Protein AF-A0A1Y1VVB6-F1 (afdb_monomer_lite)

Sequence (218 aa):
MALLPLVDTPEYSGSWLRYIHILGSRRQLDYADLYKLDTSDMALPNWSCYAKHRKPGRPLLLSLMLTSAPQLLTQLLLSVAVAVLNYSGLFFLQRILQLIEIIGNTTVGGTPAKSICSVYLDAFGLFVFTLLNMQLIDQAMWVSHHIDFHMKGLFVSELSTKTLNRHAKGSLEGVTGDDNEDSSDEWVRVGAGSDKWQNNESAHHRSQPCHQDRRLPG

Organism: NCBI:txid61395

Foldseek 3Di:
DDPDPPPPPCVQPVVVVVVVVVVVVVDPDDPVNDDDDDPVLDLVVLVVLLVVQDDPPDDPVVSLCVSCVVLVVVLVVLVVVLVVLVVLLVVLVVVLVVLVVVVVVCPPDDDPPPSVVVNVVSVVVNVVSVVVSVSSVVVSVVSVVSSVSNVVSVVVVVVVVVVVVVVVVVVVVVPDDDDDDDDDDDPDDPDDDDPPPPPPPPPPPDDDDDDDDDDDDD

Structure (mmCIF, N/CA/C/O backbone):
data_AF-A0A1Y1VVB6-F1
#
_entry.id   AF-A0A1Y1VVB6-F1
#
loop_
_atom_site.group_PDB
_atom_site.id
_atom_site.type_symbol
_atom_site.label_atom_id
_atom_site.label_alt_id
_atom_site.label_comp_id
_atom_site.label_asym_id
_atom_site.label_entity_id
_atom_site.label_seq_id
_atom_site.pdbx_PDB_ins_code
_atom_site.Cartn_x
_atom_site.Cartn_y
_atom_site.Cartn_z
_atom_site.occupancy
_atom_site.B_iso_or_equiv
_atom_site.auth_seq_id
_atom_site.auth_comp_id
_atom_site.auth_asym_id
_atom_site.auth_atom_id
_atom_site.pdbx_PDB_model_num
ATOM 1 N N . MET A 1 1 ? 1.438 -30.245 1.092 1.00 36.75 1 MET A N 1
ATOM 2 C CA . MET A 1 1 ? 1.974 -28.879 0.927 1.00 36.75 1 MET A CA 1
ATOM 3 C C . MET A 1 1 ? 0.971 -28.126 0.066 1.00 36.75 1 MET A C 1
ATOM 5 O O . MET A 1 1 ? 1.035 -28.193 -1.152 1.00 36.75 1 MET A O 1
ATOM 9 N N . ALA A 1 2 ? -0.070 -27.590 0.706 1.00 36.88 2 ALA A N 1
ATOM 10 C CA . ALA A 1 2 ? -1.161 -26.905 0.026 1.00 36.88 2 ALA A CA 1
ATOM 11 C C . ALA A 1 2 ? -0.712 -25.469 -0.261 1.00 36.88 2 ALA A C 1
ATOM 13 O O . ALA A 1 2 ? -0.493 -24.697 0.671 1.00 36.88 2 ALA A O 1
ATOM 14 N N . LEU A 1 3 ? -0.517 -25.142 -1.537 1.00 39.66 3 LEU A N 1
ATOM 15 C CA . LEU A 1 3 ? -0.431 -23.756 -1.975 1.00 39.66 3 LEU A CA 1
ATOM 16 C C . LEU A 1 3 ? -1.817 -23.138 -1.772 1.00 39.66 3 LEU A C 1
ATOM 18 O O . LEU A 1 3 ? -2.808 -23.606 -2.328 1.00 39.66 3 LEU A O 1
ATOM 22 N N . LEU A 1 4 ? -1.854 -22.167 -0.866 1.00 38.44 4 LEU A N 1
ATOM 23 C CA . LEU A 1 4 ? -3.027 -21.463 -0.367 1.00 38.44 4 LEU A CA 1
ATOM 24 C C . LEU A 1 4 ? -3.902 -20.881 -1.491 1.00 38.44 4 LEU A C 1
ATOM 26 O O . LEU A 1 4 ? -3.360 -20.271 -2.416 1.00 38.44 4 LEU A O 1
ATOM 30 N N . PRO A 1 5 ? -5.241 -20.921 -1.354 1.00 44.25 5 PRO A N 1
ATOM 31 C CA . PRO A 1 5 ? -6.138 -20.026 -2.072 1.00 44.25 5 PRO A CA 1
ATOM 32 C C . PRO A 1 5 ? -6.040 -18.633 -1.425 1.00 44.25 5 PRO A C 1
ATOM 34 O O . PRO A 1 5 ? -6.933 -18.197 -0.712 1.00 44.25 5 PRO A O 1
ATOM 37 N N . LEU A 1 6 ? -4.903 -17.956 -1.605 1.00 42.25 6 LEU A N 1
ATOM 38 C CA . LEU A 1 6 ? -4.694 -16.582 -1.126 1.00 42.25 6 LEU A CA 1
ATOM 39 C C . LEU A 1 6 ? -5.164 -15.532 -2.153 1.00 42.25 6 LEU A C 1
ATOM 41 O O . LEU A 1 6 ? -5.045 -14.339 -1.911 1.00 42.25 6 LEU A O 1
ATOM 45 N N . VAL A 1 7 ? -5.654 -15.977 -3.314 1.00 44.56 7 VAL A N 1
ATOM 46 C CA . VAL A 1 7 ? -6.013 -15.114 -4.454 1.00 44.56 7 VAL A CA 1
ATOM 47 C C . VAL A 1 7 ? -7.506 -14.751 -4.478 1.00 44.56 7 VAL A C 1
ATOM 49 O O . VAL A 1 7 ? -7.873 -13.781 -5.131 1.00 44.56 7 VAL A O 1
ATOM 52 N N . ASP A 1 8 ? -8.351 -15.449 -3.714 1.00 40.72 8 ASP A N 1
ATOM 53 C CA . ASP A 1 8 ? -9.808 -15.230 -3.698 1.00 40.72 8 ASP A CA 1
ATOM 54 C C . ASP A 1 8 ? -10.318 -14.513 -2.439 1.00 40.72 8 ASP A C 1
ATOM 56 O O . ASP A 1 8 ? -11.503 -14.589 -2.111 1.00 40.72 8 ASP A O 1
ATOM 60 N N . THR A 1 9 ? -9.466 -13.779 -1.718 1.00 46.78 9 THR A N 1
ATOM 61 C CA . THR A 1 9 ? -9.994 -12.774 -0.791 1.00 46.78 9 THR A CA 1
ATOM 62 C C . THR A 1 9 ? -10.418 -11.542 -1.608 1.00 46.78 9 THR A C 1
ATOM 64 O O . THR A 1 9 ? -9.582 -10.905 -2.257 1.00 46.78 9 THR A O 1
ATOM 67 N N . PRO A 1 10 ? -11.716 -11.172 -1.612 1.00 51.97 10 PRO A N 1
ATOM 68 C CA . PRO A 1 10 ? -12.248 -10.065 -2.422 1.00 51.97 10 PRO A CA 1
ATOM 69 C C . PRO A 1 10 ? -11.620 -8.702 -2.084 1.00 51.97 10 PRO A C 1
ATOM 71 O O . PRO A 1 10 ? -11.749 -7.744 -2.849 1.00 51.97 10 PRO A O 1
ATOM 74 N N . GLU A 1 11 ? -10.919 -8.630 -0.957 1.00 56.16 11 GLU A N 1
ATOM 75 C CA . GLU A 1 11 ? -10.215 -7.460 -0.446 1.00 56.16 11 GLU A CA 1
ATOM 76 C C . GLU A 1 11 ? -9.018 -7.059 -1.312 1.00 56.16 11 GLU A C 1
ATOM 78 O O . GLU A 1 11 ? -8.736 -5.872 -1.446 1.00 56.16 11 GLU A O 1
ATOM 83 N N . TYR A 1 12 ? -8.342 -8.019 -1.950 1.00 55.56 12 TYR A N 1
ATOM 84 C CA . TYR A 1 12 ? -7.097 -7.735 -2.667 1.00 55.56 12 TYR A CA 1
ATOM 85 C C . TYR A 1 12 ? -7.316 -7.298 -4.124 1.00 55.56 12 TYR A C 1
ATOM 87 O O . TYR A 1 12 ? -6.550 -6.507 -4.665 1.00 55.56 12 TYR A O 1
ATOM 95 N N . SER A 1 13 ? -8.383 -7.780 -4.774 1.00 63.88 13 SER A N 1
ATOM 96 C CA . SER A 1 13 ? -8.655 -7.489 -6.191 1.00 63.88 13 SER A CA 1
ATOM 97 C C . SER A 1 13 ? -9.541 -6.254 -6.416 1.00 63.88 13 SER A C 1
ATOM 99 O O . SER A 1 13 ? -9.748 -5.870 -7.570 1.00 63.88 13 SER A O 1
ATOM 101 N N . GLY A 1 14 ? -10.140 -5.673 -5.367 1.00 69.00 14 GLY A N 1
ATOM 102 C CA . GLY A 1 14 ? -11.101 -4.564 -5.496 1.00 69.00 14 GLY A CA 1
ATOM 103 C C . GLY A 1 14 ? -12.342 -4.901 -6.343 1.00 69.00 14 GLY A C 1
ATOM 104 O O . GLY A 1 14 ? -13.110 -4.018 -6.725 1.00 69.00 14 GLY A O 1
ATOM 105 N N . SER A 1 15 ? -12.567 -6.179 -6.656 1.00 77.38 15 SER A N 1
ATOM 106 C CA . SER A 1 15 ? -13.666 -6.641 -7.511 1.00 77.38 15 SER A CA 1
ATOM 107 C C . SER A 1 15 ? -15.032 -6.375 -6.871 1.00 77.38 15 SER A C 1
ATOM 109 O O . SER A 1 15 ? -15.998 -6.053 -7.566 1.00 77.38 15 SER A O 1
ATOM 111 N N . TRP A 1 16 ? -15.091 -6.404 -5.539 1.00 78.44 16 TRP A N 1
ATOM 112 C CA . TRP A 1 16 ? -16.262 -6.021 -4.754 1.00 78.44 16 TRP A CA 1
ATOM 113 C C . TRP A 1 16 ? -16.644 -4.539 -4.945 1.00 78.44 16 TRP A C 1
ATOM 115 O O . TRP A 1 16 ? -17.828 -4.231 -5.094 1.00 78.44 16 TRP A O 1
ATOM 125 N N . LEU A 1 17 ? -15.674 -3.616 -5.016 1.00 81.75 17 LEU A N 1
ATOM 126 C CA . LEU A 1 17 ? -15.952 -2.190 -5.248 1.00 81.75 17 LEU A CA 1
ATOM 127 C C . LEU A 1 17 ? -16.644 -1.974 -6.594 1.00 81.75 17 LEU A C 1
ATOM 129 O O . LEU A 1 17 ? -17.588 -1.190 -6.693 1.00 81.75 17 LEU A O 1
ATOM 133 N N . ARG A 1 18 ? -16.231 -2.720 -7.624 1.00 85.38 18 ARG A N 1
ATOM 134 C CA . ARG A 1 18 ? -16.885 -2.685 -8.937 1.00 85.38 18 ARG A CA 1
ATOM 135 C C . ARG A 1 18 ? -18.343 -3.139 -8.851 1.00 85.38 18 ARG A C 1
ATOM 137 O O . ARG A 1 18 ? -19.198 -2.525 -9.485 1.00 85.38 18 ARG A O 1
ATOM 144 N N . TYR A 1 19 ? -18.631 -4.174 -8.061 1.00 84.56 19 TYR A N 1
ATOM 145 C CA . TYR A 1 19 ? -20.001 -4.630 -7.819 1.00 84.56 19 TYR A CA 1
ATOM 146 C C . TYR A 1 19 ? -20.846 -3.542 -7.142 1.00 84.56 19 TYR A C 1
ATOM 148 O O . TYR A 1 19 ? -21.908 -3.197 -7.661 1.00 84.56 19 TYR A O 1
ATOM 156 N N . ILE A 1 20 ? -20.349 -2.932 -6.058 1.00 86.19 20 ILE A N 1
ATOM 157 C CA . ILE A 1 20 ? -21.059 -1.844 -5.362 1.00 86.19 20 ILE A CA 1
ATOM 158 C C . ILE A 1 20 ? -21.272 -0.640 -6.278 1.00 86.19 20 ILE A C 1
ATOM 160 O O . ILE A 1 20 ? -22.353 -0.062 -6.271 1.00 86.19 20 ILE A O 1
ATOM 164 N N . HIS A 1 21 ? -20.287 -0.281 -7.100 1.00 88.12 21 HIS A N 1
ATOM 165 C CA . HIS A 1 21 ? -20.418 0.838 -8.029 1.00 88.12 21 HIS A CA 1
ATOM 166 C C . HIS A 1 21 ? -21.527 0.596 -9.066 1.00 88.12 21 HIS A C 1
ATOM 168 O O . HIS A 1 21 ? -22.328 1.485 -9.353 1.00 88.12 21 HIS A O 1
ATOM 174 N N . ILE A 1 22 ? -21.621 -0.624 -9.606 1.00 90.00 22 ILE A N 1
ATOM 175 C CA . ILE A 1 22 ? -22.690 -0.998 -10.543 1.00 90.00 22 ILE A CA 1
ATOM 176 C C . ILE A 1 22 ? -24.057 -0.989 -9.843 1.00 90.00 22 ILE A C 1
ATOM 178 O O . ILE A 1 22 ? -25.031 -0.506 -10.424 1.00 90.00 22 ILE A O 1
ATOM 182 N N . LEU A 1 23 ? -24.135 -1.495 -8.609 1.00 88.25 23 LEU A N 1
ATOM 183 C CA . LEU A 1 23 ? -25.372 -1.522 -7.824 1.00 88.25 23 LEU A CA 1
ATOM 184 C C . LEU A 1 23 ? -25.842 -0.103 -7.467 1.00 88.25 23 LEU A C 1
ATOM 186 O O . LEU A 1 23 ? -26.993 0.248 -7.725 1.00 88.25 23 LEU A O 1
ATOM 190 N N . GLY A 1 24 ? -24.923 0.730 -6.973 1.00 91.25 24 GLY A N 1
ATOM 191 C CA . GLY A 1 24 ? -25.158 2.127 -6.611 1.00 91.25 24 GLY A CA 1
ATOM 192 C C . GLY A 1 24 ? -25.525 3.010 -7.802 1.00 91.25 24 GLY A C 1
ATOM 193 O O . GLY A 1 24 ? -26.302 3.947 -7.658 1.00 91.25 24 GLY A O 1
ATOM 194 N N . SER A 1 25 ? -25.044 2.679 -9.006 1.00 94.75 25 SER A N 1
ATOM 195 C CA . SER A 1 25 ? -25.458 3.370 -10.232 1.00 94.75 25 SER A CA 1
ATOM 196 C C . SER A 1 25 ? -26.912 3.084 -10.625 1.00 94.75 25 SER A C 1
ATOM 198 O O . SER A 1 25 ? -27.479 3.850 -11.403 1.00 94.75 25 SER A O 1
ATOM 200 N N . ARG A 1 26 ? -27.506 1.978 -10.159 1.00 93.12 26 ARG A N 1
ATOM 201 C CA . ARG A 1 26 ? -28.865 1.553 -10.542 1.00 93.12 26 ARG A CA 1
ATOM 202 C C . ARG A 1 26 ? -29.911 1.850 -9.474 1.00 93.12 26 ARG A C 1
ATOM 204 O O . ARG A 1 26 ? -31.081 2.009 -9.810 1.00 93.12 26 ARG A O 1
ATOM 211 N N . ARG A 1 27 ? -29.514 1.879 -8.203 1.00 92.19 27 ARG A N 1
ATOM 212 C CA . ARG A 1 27 ? -30.409 2.043 -7.054 1.00 92.19 27 ARG A CA 1
ATOM 213 C C . ARG A 1 27 ? -29.646 2.661 -5.878 1.00 92.19 27 ARG A C 1
ATOM 215 O O . ARG A 1 27 ? -28.448 2.448 -5.729 1.00 92.19 27 ARG A O 1
ATOM 222 N N . GLN A 1 28 ? -30.368 3.369 -5.009 1.00 90.94 28 GLN A N 1
ATOM 223 C CA . GLN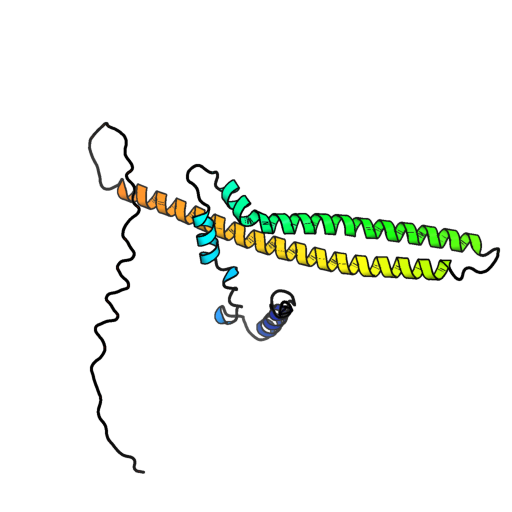 A 1 28 ? -29.851 3.784 -3.707 1.00 90.94 28 GLN A CA 1
ATOM 224 C C . GLN A 1 28 ? -29.500 2.551 -2.856 1.00 90.94 28 GLN A C 1
ATOM 226 O O . GLN A 1 28 ? -30.351 1.692 -2.611 1.00 90.94 28 GLN A O 1
ATOM 231 N N . LEU A 1 29 ? -28.231 2.459 -2.457 1.00 88.56 29 LEU A N 1
ATOM 232 C CA . LEU A 1 29 ? -27.701 1.372 -1.635 1.00 88.56 29 LEU A CA 1
ATOM 233 C C . LEU A 1 29 ? -28.343 1.400 -0.247 1.00 88.56 29 LEU A C 1
ATOM 235 O O . LEU A 1 29 ? -28.361 2.446 0.403 1.00 88.56 29 LEU A O 1
ATOM 239 N N . ASP A 1 30 ? -28.844 0.249 0.192 1.00 89.94 30 ASP A N 1
ATOM 240 C CA . ASP A 1 30 ? -29.344 0.051 1.551 1.00 89.94 30 ASP A CA 1
ATOM 241 C C . ASP A 1 30 ? -28.295 -0.678 2.409 1.00 89.94 30 ASP A C 1
ATOM 243 O O . ASP A 1 30 ? -27.380 -1.316 1.886 1.00 89.94 30 ASP A O 1
ATOM 247 N N . TYR A 1 31 ? -28.426 -0.628 3.735 1.00 84.06 31 TYR A N 1
ATOM 248 C CA . TYR A 1 31 ? -27.511 -1.296 4.670 1.00 84.06 31 TYR A CA 1
ATOM 249 C C . TYR A 1 31 ? -27.420 -2.811 4.447 1.00 84.06 31 TYR A C 1
ATOM 251 O O . TYR A 1 31 ? -26.374 -3.400 4.705 1.00 84.06 31 TYR A O 1
ATOM 259 N N . ALA A 1 32 ? -28.486 -3.437 3.942 1.00 84.81 32 ALA A N 1
ATOM 260 C CA . ALA A 1 32 ? -28.491 -4.856 3.585 1.00 84.81 32 ALA A CA 1
ATOM 261 C C . ALA A 1 32 ? -27.635 -5.176 2.343 1.00 84.81 32 ALA A C 1
ATOM 263 O O . ALA A 1 32 ? -27.196 -6.313 2.185 1.00 84.81 32 ALA A O 1
ATOM 264 N N . ASP A 1 33 ? -27.394 -4.182 1.483 1.00 81.12 33 ASP A N 1
ATOM 265 C CA . ASP A 1 33 ? -26.586 -4.312 0.267 1.00 81.12 33 ASP A CA 1
ATOM 266 C C . ASP A 1 33 ? -25.089 -4.064 0.545 1.00 81.12 33 ASP A C 1
ATOM 268 O O . ASP A 1 33 ? -24.241 -4.328 -0.315 1.00 81.12 33 ASP A O 1
ATOM 272 N N . LEU A 1 34 ? -24.745 -3.548 1.734 1.00 82.19 34 LEU A N 1
ATOM 273 C CA . LEU A 1 34 ? -23.359 -3.342 2.141 1.00 82.19 34 LEU A CA 1
ATOM 274 C C . LEU A 1 34 ? -22.683 -4.676 2.463 1.00 82.19 34 LEU A C 1
ATOM 276 O O . LEU A 1 34 ? -23.258 -5.579 3.070 1.00 82.19 34 LEU A O 1
ATOM 280 N N . TYR A 1 35 ? -21.413 -4.770 2.074 1.00 78.62 35 TYR A N 1
ATOM 281 C CA . TYR A 1 35 ? -20.593 -5.935 2.364 1.00 78.62 35 TYR A CA 1
ATOM 282 C C . TYR A 1 35 ? -20.499 -6.150 3.877 1.00 78.62 35 TYR A C 1
ATOM 284 O O . TYR A 1 35 ? -20.148 -5.239 4.632 1.00 78.62 35 TYR A O 1
ATOM 292 N N . LYS A 1 36 ? -20.816 -7.368 4.320 1.00 78.38 36 LYS A N 1
ATOM 293 C CA . LYS A 1 36 ? -20.647 -7.756 5.716 1.00 78.38 36 LYS A CA 1
ATOM 294 C C . LYS A 1 36 ? -19.151 -7.832 6.004 1.00 78.38 36 LYS A C 1
ATOM 296 O O . LYS A 1 36 ? -18.462 -8.626 5.373 1.00 78.38 36 LYS A O 1
ATOM 301 N N . LEU A 1 37 ? -18.679 -7.010 6.944 1.00 72.06 37 LEU A N 1
ATOM 302 C CA . LEU A 1 37 ? -17.283 -7.016 7.382 1.00 72.06 37 LEU A CA 1
ATOM 303 C C . LEU A 1 37 ? -16.843 -8.435 7.743 1.00 72.06 37 LEU A C 1
ATOM 305 O O . LEU A 1 37 ? -17.615 -9.186 8.358 1.00 72.06 37 LEU A O 1
ATOM 309 N N . ASP A 1 38 ? -15.606 -8.771 7.380 1.00 76.12 38 ASP A N 1
ATOM 310 C CA . ASP A 1 38 ? -15.029 -10.036 7.795 1.00 76.12 38 ASP A CA 1
ATOM 311 C C . ASP A 1 38 ? -15.024 -10.118 9.327 1.00 76.12 38 ASP A C 1
ATOM 313 O O . ASP A 1 38 ? -14.910 -9.132 10.060 1.00 76.12 38 ASP A O 1
ATOM 317 N N . THR A 1 39 ? -15.195 -11.335 9.821 1.00 71.38 39 THR A N 1
ATOM 318 C CA . THR A 1 39 ? -15.191 -11.636 11.250 1.00 71.38 39 THR A CA 1
ATOM 319 C C . THR A 1 39 ? -13.873 -11.261 11.924 1.00 71.38 39 THR A C 1
ATOM 321 O O . THR A 1 39 ? -13.885 -10.957 13.116 1.00 71.38 39 THR A O 1
ATOM 324 N N . SER A 1 40 ? -12.765 -11.220 11.178 1.00 68.75 40 SER A N 1
ATOM 325 C CA . SER A 1 40 ? -11.460 -10.750 11.655 1.00 68.75 40 SER A CA 1
ATOM 326 C C . SER A 1 40 ? -11.439 -9.248 11.990 1.00 68.75 40 SER A C 1
ATOM 328 O O . SER A 1 40 ? -10.785 -8.843 12.951 1.00 68.75 40 SER A O 1
ATOM 330 N N . ASP A 1 41 ? -12.238 -8.445 11.284 1.00 67.88 41 ASP A N 1
ATOM 331 C CA . ASP A 1 41 ? -12.362 -6.995 11.476 1.00 67.88 41 ASP A CA 1
ATOM 332 C C . ASP A 1 41 ? -13.445 -6.593 12.474 1.00 67.88 41 ASP A C 1
ATOM 334 O O . ASP A 1 41 ? -13.621 -5.412 12.795 1.00 67.88 41 ASP A O 1
ATOM 338 N N . MET A 1 42 ? -14.193 -7.562 12.998 1.00 76.12 42 MET A N 1
ATOM 339 C CA . MET A 1 42 ? -15.207 -7.271 13.998 1.00 76.12 42 MET A CA 1
ATOM 340 C C . MET A 1 42 ? -14.569 -6.758 15.296 1.00 76.12 42 MET A C 1
ATOM 342 O O . MET A 1 42 ? -13.576 -7.279 15.807 1.00 76.12 42 MET A O 1
ATOM 346 N N . ALA A 1 43 ? -15.208 -5.757 15.901 1.00 70.19 43 ALA A N 1
ATOM 347 C CA . ALA A 1 43 ? -14.726 -5.139 17.136 1.00 70.19 43 ALA A CA 1
ATOM 348 C C . ALA A 1 43 ? -14.644 -6.123 18.323 1.00 70.19 43 ALA A C 1
ATOM 350 O O . ALA A 1 43 ? -13.793 -5.969 19.195 1.00 70.19 43 ALA A O 1
ATOM 351 N N . LEU A 1 44 ? -15.506 -7.146 18.359 1.00 71.38 44 LEU A N 1
ATOM 352 C CA . LEU A 1 44 ? -15.590 -8.132 19.446 1.00 71.38 44 LEU A CA 1
ATOM 353 C C . LEU A 1 44 ? -14.340 -9.025 19.579 1.00 71.38 44 LEU A C 1
ATOM 355 O O . LEU A 1 44 ? -13.765 -9.070 20.672 1.00 71.38 44 LEU A O 1
ATOM 359 N N . PRO A 1 45 ? -13.881 -9.731 18.526 1.00 72.38 45 PRO A N 1
ATOM 360 C CA . PRO A 1 45 ? -12.659 -10.527 18.610 1.00 72.38 45 PRO A CA 1
ATOM 361 C C . PRO A 1 45 ? -11.428 -9.664 18.911 1.00 72.38 45 PRO A C 1
ATOM 363 O O . PRO A 1 45 ? -10.640 -10.039 19.786 1.00 72.38 45 PRO A O 1
ATOM 366 N N . ASN A 1 46 ? -11.318 -8.478 18.303 1.00 70.12 46 ASN A N 1
ATOM 367 C CA . ASN A 1 46 ? -10.223 -7.537 18.563 1.00 70.12 46 ASN A CA 1
ATOM 368 C C . ASN A 1 46 ? -10.214 -7.043 20.016 1.00 70.12 46 ASN A C 1
ATOM 370 O O . ASN A 1 46 ? -9.169 -7.045 20.671 1.00 70.12 46 ASN A O 1
ATOM 374 N N . TRP A 1 47 ? -11.386 -6.731 20.571 1.00 72.75 47 TRP A N 1
ATOM 375 C CA . TRP A 1 47 ? -11.533 -6.391 21.984 1.00 72.75 47 TRP A CA 1
ATOM 376 C C . TRP A 1 47 ? -11.163 -7.555 22.907 1.00 72.75 47 TRP A C 1
ATOM 378 O O . TRP A 1 47 ? -10.475 -7.355 23.906 1.00 72.75 47 TRP A O 1
ATOM 388 N N . SER A 1 48 ? -11.560 -8.786 22.572 1.00 73.25 48 SER A N 1
ATOM 389 C CA . SER A 1 48 ? -11.211 -9.966 23.374 1.00 73.25 48 SER A CA 1
ATOM 390 C C . SER A 1 48 ? -9.697 -10.206 23.415 1.00 73.25 48 SER A C 1
ATOM 392 O O . SER A 1 48 ? -9.144 -10.562 24.458 1.00 73.25 48 SER A O 1
ATOM 394 N N . CYS A 1 49 ? -9.006 -9.959 22.298 1.00 68.44 49 CYS A N 1
ATOM 395 C CA . CYS A 1 49 ? -7.558 -10.077 22.207 1.00 68.44 49 CYS A CA 1
ATOM 396 C C . CYS A 1 49 ? -6.870 -8.965 23.009 1.00 68.44 49 CYS A C 1
ATOM 398 O O . CYS A 1 49 ? -5.942 -9.236 23.773 1.00 68.44 49 CYS A O 1
ATOM 400 N N . TYR A 1 50 ? -7.384 -7.735 22.932 1.00 69.69 50 TYR A N 1
ATOM 401 C CA . TYR A 1 50 ? -6.920 -6.614 23.751 1.00 69.69 50 TYR A CA 1
ATOM 402 C C . TYR A 1 50 ? -7.113 -6.867 25.256 1.00 69.69 50 TYR A C 1
ATOM 404 O O . TYR A 1 50 ? -6.186 -6.685 26.049 1.00 69.69 50 TYR A O 1
ATOM 412 N N . ALA A 1 51 ? -8.284 -7.367 25.656 1.00 72.44 51 ALA A N 1
ATOM 413 C CA . ALA A 1 51 ? -8.608 -7.670 27.047 1.00 72.44 51 ALA A CA 1
ATOM 414 C C . ALA A 1 51 ? -7.663 -8.723 27.652 1.00 72.44 51 ALA A C 1
ATOM 416 O O . ALA A 1 51 ? -7.268 -8.588 28.809 1.00 72.44 51 ALA A O 1
ATOM 417 N N . LYS A 1 52 ? -7.225 -9.716 26.863 1.00 75.44 52 LYS A N 1
ATOM 418 C CA . LYS A 1 52 ? -6.239 -10.728 27.293 1.00 75.44 52 LYS A CA 1
ATOM 419 C C . LYS A 1 52 ? -4.859 -10.140 27.610 1.00 75.44 52 LYS A C 1
ATOM 421 O O . LYS A 1 52 ? -4.152 -10.674 28.461 1.00 75.44 52 LYS A O 1
ATOM 426 N N . HIS A 1 53 ? -4.469 -9.047 26.955 1.00 65.62 53 HIS A N 1
ATOM 427 C CA . HIS A 1 53 ? -3.150 -8.423 27.131 1.00 65.62 53 HIS A CA 1
ATOM 428 C C . HIS A 1 53 ? -3.135 -7.304 28.181 1.00 65.62 53 HIS A C 1
ATOM 430 O O . HIS A 1 53 ? -2.064 -6.823 28.570 1.00 65.62 53 HIS A O 1
ATOM 436 N N . ARG A 1 54 ? -4.308 -6.908 28.683 1.00 70.19 54 ARG A N 1
ATOM 437 C CA . ARG A 1 54 ? -4.451 -5.831 29.657 1.00 70.19 54 ARG A CA 1
ATOM 438 C C . ARG A 1 54 ? -3.963 -6.278 31.038 1.00 70.19 54 ARG A C 1
ATOM 440 O O . ARG A 1 54 ? -4.691 -6.902 31.802 1.00 70.19 54 ARG A O 1
ATOM 447 N N . LYS A 1 55 ? -2.726 -5.912 31.385 1.00 76.31 55 LYS A N 1
ATOM 448 C CA . LYS A 1 55 ? -2.199 -6.040 32.755 1.00 76.31 55 LYS A CA 1
ATOM 449 C C . LYS A 1 55 ? -2.484 -4.760 33.557 1.00 76.31 55 LYS A C 1
ATOM 451 O O . LYS A 1 55 ? -2.251 -3.670 33.025 1.00 76.31 55 LYS A O 1
ATOM 456 N N . PRO A 1 56 ? -2.951 -4.856 34.817 1.00 66.88 56 PRO A N 1
ATOM 457 C CA . PRO A 1 56 ? -3.116 -3.686 35.677 1.00 66.88 56 PRO A CA 1
ATOM 458 C C . PRO A 1 56 ? -1.759 -2.992 35.884 1.00 66.88 56 PRO A C 1
ATOM 460 O O . PRO A 1 56 ? -0.746 -3.655 36.088 1.00 66.88 56 PRO A O 1
ATOM 463 N N . GLY A 1 57 ? -1.732 -1.660 35.765 1.00 75.19 57 GLY A N 1
ATOM 464 C CA . GLY A 1 57 ? -0.524 -0.838 35.939 1.00 75.19 57 GLY A CA 1
ATOM 465 C C . GLY A 1 57 ? 0.252 -0.481 34.663 1.00 75.19 57 GLY A C 1
ATOM 466 O O . GLY A 1 57 ? 1.221 0.269 34.745 1.00 75.19 57 GLY A O 1
ATOM 467 N N . ARG A 1 58 ? -0.151 -0.957 33.475 1.00 77.69 58 ARG A N 1
ATOM 468 C CA . ARG A 1 58 ? 0.471 -0.536 32.203 1.00 77.69 58 ARG A CA 1
ATOM 469 C C . ARG A 1 58 ? -0.264 0.645 31.563 1.00 77.69 58 ARG A C 1
ATOM 471 O O . ARG A 1 58 ? -1.496 0.680 31.610 1.00 77.69 58 ARG A O 1
ATOM 478 N N . PRO A 1 59 ? 0.455 1.581 30.912 1.00 83.06 59 PRO A N 1
ATOM 479 C CA . PRO A 1 59 ? -0.190 2.621 30.129 1.00 83.06 59 PRO A CA 1
ATOM 480 C C . PRO A 1 59 ? -0.925 1.995 28.940 1.00 83.06 59 PRO A C 1
ATOM 482 O O . PRO A 1 59 ? -0.398 1.131 28.237 1.00 83.06 59 PRO A O 1
ATOM 485 N N . LEU A 1 60 ? -2.149 2.466 28.721 1.00 76.44 60 LEU A N 1
ATOM 486 C CA . LEU A 1 60 ? -3.061 2.060 27.649 1.00 76.44 60 LEU A CA 1
ATOM 487 C C . LEU A 1 60 ? -2.366 2.019 26.285 1.00 76.44 60 LEU A C 1
ATOM 489 O O . LEU A 1 60 ? -2.388 0.999 25.599 1.00 76.44 60 LEU A O 1
ATOM 493 N N . LEU A 1 61 ? -1.674 3.111 25.948 1.00 77.25 61 LEU A N 1
ATOM 494 C CA . LEU A 1 61 ? -0.951 3.273 24.687 1.00 77.25 61 LEU A CA 1
ATOM 495 C C . LEU A 1 61 ? 0.074 2.164 24.447 1.00 77.25 61 LEU A C 1
ATOM 497 O O . LEU A 1 61 ? 0.187 1.674 23.330 1.00 77.25 61 LEU A O 1
ATOM 501 N N . LEU A 1 62 ? 0.782 1.725 25.490 1.00 79.75 62 LEU A N 1
ATOM 502 C CA . LEU A 1 62 ? 1.773 0.658 25.366 1.00 79.75 62 LEU A CA 1
ATOM 503 C C . LEU A 1 62 ? 1.102 -0.688 25.072 1.00 79.75 62 LEU A C 1
ATOM 505 O O . LEU A 1 62 ? 1.599 -1.448 24.249 1.00 79.75 62 LEU A O 1
ATOM 509 N N . SER A 1 63 ? -0.034 -0.977 25.713 1.00 77.25 63 SER A N 1
ATOM 510 C CA . SER A 1 63 ? -0.801 -2.204 25.453 1.00 77.25 63 SER A CA 1
ATOM 511 C C . SER A 1 63 ? -1.390 -2.214 24.039 1.00 77.25 63 SER A C 1
ATOM 513 O O . SER A 1 63 ? -1.386 -3.248 23.370 1.00 77.25 63 SER A O 1
ATOM 515 N N . LEU A 1 64 ? -1.852 -1.054 23.566 1.00 75.00 64 LEU A N 1
ATOM 516 C CA . LEU A 1 64 ? -2.371 -0.864 22.212 1.00 75.00 64 LEU A CA 1
ATOM 517 C C . LEU A 1 64 ? -1.268 -1.041 21.156 1.00 75.00 64 LEU A C 1
ATOM 519 O O . LEU A 1 64 ? -1.443 -1.792 20.194 1.00 75.00 64 LEU A O 1
ATOM 523 N N . MET A 1 65 ? -0.111 -0.407 21.377 1.00 79.12 65 MET A N 1
ATOM 524 C CA . MET A 1 65 ? 1.057 -0.538 20.506 1.00 79.12 65 MET A CA 1
ATOM 525 C C . MET A 1 65 ? 1.569 -1.973 20.453 1.00 79.12 65 MET A C 1
ATOM 527 O O . MET A 1 65 ? 1.907 -2.436 19.372 1.00 79.12 65 MET A O 1
ATOM 531 N N . LEU A 1 66 ? 1.586 -2.702 21.576 1.00 79.50 66 LEU A N 1
ATOM 532 C CA . LEU A 1 66 ? 2.019 -4.103 21.586 1.00 79.50 66 LEU A CA 1
ATOM 533 C C . LEU A 1 66 ? 1.078 -5.009 20.784 1.00 79.50 66 LEU A C 1
ATOM 535 O O . LEU A 1 66 ? 1.538 -5.920 20.106 1.00 79.50 66 LEU A O 1
ATOM 539 N N . THR A 1 67 ? -0.230 -4.753 20.861 1.00 78.38 67 THR A N 1
ATOM 540 C CA . THR A 1 67 ? -1.246 -5.552 20.156 1.00 78.38 67 THR A CA 1
ATOM 541 C C . THR A 1 67 ? -1.188 -5.302 18.645 1.00 78.38 67 THR A C 1
ATOM 543 O O . THR A 1 67 ? -1.307 -6.238 17.862 1.00 78.38 67 THR A O 1
ATOM 546 N N . SER A 1 68 ? -0.918 -4.057 18.241 1.00 77.62 68 SER A N 1
ATOM 547 C CA . SER A 1 68 ? -0.804 -3.650 16.828 1.00 77.62 68 SER A CA 1
ATOM 548 C C . SER A 1 68 ? 0.635 -3.730 16.292 1.00 77.62 68 SER A C 1
ATOM 550 O O . SER A 1 68 ? 0.895 -3.370 15.145 1.00 77.62 68 SER A O 1
ATOM 552 N N . ALA A 1 69 ? 1.591 -4.191 17.105 1.00 83.00 69 ALA A N 1
ATOM 553 C CA . ALA A 1 69 ? 3.012 -4.237 16.768 1.00 83.00 69 ALA A CA 1
ATOM 554 C C . ALA A 1 69 ? 3.329 -4.972 15.454 1.00 83.00 69 ALA A C 1
ATOM 556 O O . ALA A 1 69 ? 4.094 -4.417 14.664 1.00 83.00 69 ALA A O 1
ATOM 557 N N . PRO A 1 70 ? 2.776 -6.172 15.164 1.00 81.38 70 PRO A N 1
ATOM 558 C CA . PRO A 1 70 ? 3.087 -6.848 13.906 1.00 81.38 70 PRO A CA 1
ATOM 559 C C . PRO A 1 70 ? 2.601 -6.047 12.692 1.00 81.38 70 PRO A C 1
ATOM 561 O O . PRO A 1 70 ? 3.315 -5.958 11.698 1.00 81.38 70 PRO A O 1
ATOM 564 N N . GLN A 1 71 ? 1.440 -5.396 12.791 1.00 83.88 71 GLN A N 1
ATOM 565 C CA . GLN A 1 71 ? 0.891 -4.564 11.718 1.00 83.88 71 GLN A CA 1
ATOM 566 C C . GLN A 1 71 ? 1.734 -3.295 11.508 1.00 83.88 71 GLN A C 1
ATOM 568 O O . GLN A 1 71 ? 2.126 -2.990 10.381 1.00 83.88 71 GLN A O 1
ATOM 573 N N . LEU A 1 72 ? 2.113 -2.607 12.589 1.00 85.31 72 LEU A N 1
ATOM 574 C CA . LEU A 1 72 ? 3.006 -1.444 12.525 1.00 85.31 72 LEU A CA 1
ATOM 575 C C . LEU A 1 72 ? 4.380 -1.805 11.948 1.00 85.31 72 LEU A C 1
ATOM 577 O O . LEU A 1 72 ? 4.938 -1.044 11.159 1.00 85.31 72 LEU A O 1
ATOM 581 N N . LEU A 1 73 ? 4.913 -2.979 12.295 1.00 88.50 73 LEU A N 1
ATOM 582 C CA . LEU A 1 73 ? 6.173 -3.469 11.743 1.00 88.50 73 LEU A CA 1
ATOM 583 C C . LEU A 1 73 ? 6.061 -3.713 10.235 1.00 88.50 73 LEU A C 1
ATOM 585 O O . LEU A 1 73 ? 6.952 -3.311 9.490 1.00 88.50 73 LEU A O 1
ATOM 589 N N . THR A 1 74 ? 4.964 -4.318 9.766 1.00 86.25 74 THR A N 1
ATOM 590 C CA . THR A 1 74 ? 4.745 -4.500 8.323 1.00 86.25 74 THR A CA 1
ATOM 591 C C . THR A 1 74 ? 4.617 -3.170 7.585 1.00 86.25 74 THR A C 1
ATOM 593 O O . THR A 1 74 ? 5.212 -3.016 6.522 1.00 86.25 74 THR A O 1
ATOM 596 N N . GLN A 1 75 ? 3.933 -2.180 8.167 1.00 88.88 75 GLN A N 1
ATOM 597 C CA . GLN A 1 75 ? 3.809 -0.840 7.590 1.00 88.88 75 GLN A CA 1
ATOM 598 C C . GLN A 1 75 ? 5.162 -0.114 7.535 1.00 88.88 75 GLN A C 1
ATOM 600 O O . GLN A 1 75 ? 5.468 0.546 6.543 1.00 88.88 75 GLN A O 1
ATOM 605 N N . LEU A 1 76 ? 5.997 -0.271 8.568 1.00 90.44 76 LEU A N 1
ATOM 606 C CA . LEU A 1 76 ? 7.360 0.261 8.592 1.00 90.44 76 LEU A CA 1
ATOM 607 C C . LEU A 1 76 ? 8.238 -0.391 7.514 1.00 90.44 76 LEU A C 1
ATOM 609 O O . LEU A 1 76 ? 8.973 0.297 6.814 1.00 90.44 76 LEU A O 1
ATOM 613 N N . LEU A 1 77 ? 8.153 -1.712 7.349 1.00 90.62 77 LEU A N 1
ATOM 614 C CA . LEU A 1 77 ? 8.891 -2.414 6.296 1.00 90.62 77 LEU A CA 1
ATOM 615 C C . LEU A 1 77 ? 8.443 -1.964 4.900 1.00 90.62 77 LEU A C 1
ATOM 617 O O . LEU A 1 77 ? 9.288 -1.728 4.035 1.00 90.62 77 LEU A O 1
ATOM 621 N N . LEU A 1 78 ? 7.135 -1.784 4.695 1.00 88.38 78 LEU A N 1
ATOM 622 C CA . LEU A 1 78 ? 6.594 -1.272 3.437 1.00 88.38 78 LEU A CA 1
ATOM 623 C C . LEU A 1 78 ? 7.053 0.162 3.157 1.00 88.38 78 LEU A C 1
ATOM 625 O O . LEU A 1 78 ? 7.435 0.460 2.029 1.00 88.38 78 LEU A O 1
ATOM 629 N N . SER A 1 79 ? 7.075 1.043 4.162 1.00 90.06 79 SER A N 1
ATOM 630 C CA . SER A 1 79 ? 7.508 2.432 3.970 1.00 90.06 79 SER A CA 1
ATOM 631 C C . SER A 1 79 ? 8.994 2.534 3.622 1.00 90.06 79 SER A C 1
ATOM 633 O O . SER A 1 79 ? 9.366 3.310 2.741 1.00 90.06 79 SER A O 1
ATOM 635 N N . VAL A 1 80 ? 9.838 1.696 4.235 1.00 93.00 80 VAL A N 1
ATOM 636 C CA . VAL A 1 80 ? 11.257 1.579 3.871 1.00 93.00 80 VAL A CA 1
ATOM 637 C C . VAL A 1 80 ? 11.406 1.075 2.435 1.00 93.00 80 VAL A C 1
ATOM 639 O O . VAL A 1 80 ? 12.182 1.650 1.673 1.00 93.00 80 VAL A O 1
ATOM 642 N N . ALA A 1 81 ? 10.641 0.056 2.032 1.00 90.06 81 ALA A N 1
ATOM 643 C CA . ALA A 1 81 ? 10.662 -0.439 0.656 1.00 90.06 81 ALA A CA 1
ATOM 644 C C . ALA A 1 81 ? 10.260 0.658 -0.345 1.00 90.06 81 ALA A C 1
ATOM 646 O O . ALA A 1 81 ? 10.990 0.907 -1.302 1.00 90.06 81 ALA A O 1
ATOM 647 N N . VAL A 1 82 ? 9.165 1.380 -0.089 1.00 90.62 82 VAL A N 1
ATOM 648 C CA . VAL A 1 82 ? 8.713 2.507 -0.926 1.00 90.62 82 VAL A CA 1
ATOM 649 C C . VAL A 1 82 ? 9.779 3.603 -1.013 1.00 90.62 82 VAL A C 1
ATOM 651 O O . VAL A 1 82 ? 10.044 4.120 -2.096 1.00 90.62 82 VAL A O 1
ATOM 654 N N . ALA A 1 83 ? 10.453 3.936 0.091 1.00 92.06 83 ALA A N 1
ATOM 655 C CA . ALA A 1 83 ? 11.538 4.917 0.079 1.00 92.06 83 ALA A CA 1
ATOM 656 C C . ALA A 1 83 ? 12.708 4.482 -0.826 1.00 92.06 83 ALA A C 1
ATOM 658 O O . ALA A 1 83 ? 13.217 5.287 -1.608 1.00 92.06 83 ALA A O 1
ATOM 659 N N . VAL A 1 84 ? 13.095 3.202 -0.774 1.00 91.81 84 VAL A N 1
ATOM 660 C CA . VAL A 1 84 ? 14.135 2.635 -1.650 1.00 91.81 84 VAL A CA 1
ATOM 661 C C . VAL A 1 84 ? 13.694 2.655 -3.116 1.00 91.81 84 VAL A C 1
ATOM 663 O O . VAL A 1 84 ? 14.471 3.046 -3.989 1.00 91.81 84 VAL A O 1
ATOM 666 N N . LEU A 1 85 ? 12.441 2.290 -3.405 1.00 90.75 85 LEU A N 1
ATOM 667 C CA . LEU A 1 85 ? 11.910 2.318 -4.769 1.00 90.75 85 LEU A CA 1
ATOM 668 C C . LEU A 1 85 ? 11.809 3.745 -5.324 1.00 90.75 85 LEU A C 1
ATOM 670 O O . LEU A 1 85 ? 12.142 3.960 -6.489 1.00 90.75 85 LEU A O 1
ATOM 674 N N . ASN A 1 86 ? 11.454 4.735 -4.506 1.00 90.25 86 ASN A N 1
ATOM 675 C CA . ASN A 1 86 ? 11.464 6.138 -4.927 1.00 90.25 86 ASN A CA 1
ATOM 676 C C . ASN A 1 86 ? 12.867 6.609 -5.341 1.00 90.25 86 ASN A C 1
ATOM 678 O O . ASN A 1 86 ? 13.007 7.355 -6.310 1.00 90.25 86 ASN A O 1
ATOM 682 N N . TYR A 1 87 ? 13.918 6.130 -4.668 1.00 92.25 87 TYR A N 1
ATOM 683 C CA . TYR A 1 87 ? 15.297 6.424 -5.063 1.00 92.25 87 TYR A CA 1
ATOM 684 C C . TYR A 1 87 ? 15.706 5.704 -6.359 1.00 92.25 87 TYR A C 1
ATOM 686 O O . TYR A 1 87 ? 16.469 6.247 -7.161 1.00 92.25 87 TYR A O 1
ATOM 694 N N . SER A 1 88 ? 15.164 4.506 -6.609 1.00 89.88 88 SER A N 1
ATOM 695 C CA . SER A 1 88 ? 15.479 3.730 -7.816 1.00 89.88 88 SER A CA 1
ATOM 696 C C . SER A 1 88 ? 15.128 4.474 -9.112 1.00 89.88 88 SER A C 1
ATOM 698 O O . SER A 1 88 ? 15.894 4.416 -10.073 1.00 89.88 88 SER A O 1
ATOM 700 N N . GLY A 1 89 ? 14.038 5.252 -9.128 1.00 90.56 89 GLY A N 1
ATOM 701 C CA . GLY A 1 89 ? 13.640 6.039 -10.300 1.00 90.56 89 GLY A CA 1
ATOM 702 C C . GLY A 1 89 ? 14.700 7.064 -10.717 1.00 90.56 89 GLY A C 1
ATOM 703 O O . GLY A 1 89 ? 15.064 7.142 -11.890 1.00 90.56 89 GLY A O 1
ATOM 704 N N . LEU A 1 90 ? 15.257 7.794 -9.744 1.00 91.88 90 LEU A N 1
ATOM 705 C CA . LEU A 1 90 ? 16.352 8.747 -9.967 1.00 91.88 90 LEU A CA 1
ATOM 706 C C . LEU A 1 90 ? 17.623 8.044 -10.462 1.00 91.88 90 LEU A C 1
ATOM 708 O O . LEU A 1 90 ? 18.274 8.526 -11.389 1.00 91.88 90 LEU A O 1
ATOM 712 N N . PHE A 1 91 ? 17.945 6.884 -9.884 1.00 92.38 91 PHE A N 1
ATOM 713 C CA . PHE A 1 91 ? 19.107 6.086 -10.274 1.00 92.38 91 PHE A CA 1
ATOM 714 C C . PHE A 1 91 ? 19.044 5.631 -11.741 1.00 92.38 91 PHE A C 1
ATOM 716 O O . PHE A 1 91 ? 19.999 5.833 -12.495 1.00 92.38 91 PHE A O 1
ATOM 723 N N . PHE A 1 92 ? 17.916 5.056 -12.172 1.00 90.81 92 PHE A N 1
ATOM 724 C CA . PHE A 1 92 ? 17.742 4.620 -13.561 1.00 90.81 92 PHE A CA 1
ATOM 725 C C . PHE A 1 92 ? 17.755 5.800 -14.535 1.00 90.81 92 PHE A C 1
ATOM 727 O O . PHE A 1 92 ? 18.384 5.709 -15.588 1.00 90.81 92 PHE A O 1
ATOM 734 N N . LEU A 1 93 ? 17.132 6.927 -14.176 1.00 90.06 93 LEU A N 1
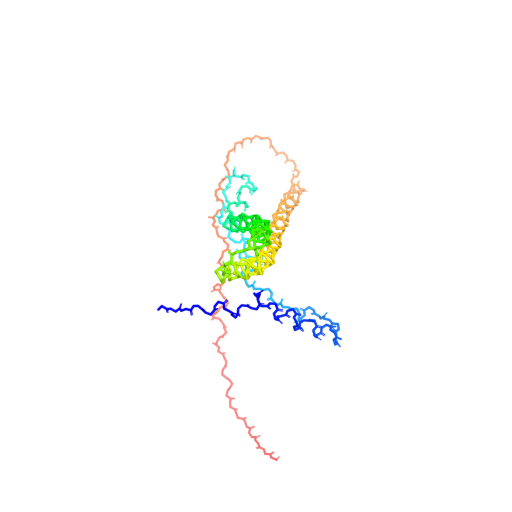ATOM 735 C CA . LEU A 1 93 ? 17.116 8.118 -15.025 1.00 90.06 93 LEU A CA 1
ATOM 736 C C . LEU A 1 93 ? 18.529 8.674 -15.254 1.00 90.06 93 LEU A C 1
ATOM 738 O O . LEU A 1 93 ? 18.901 8.965 -16.391 1.00 90.06 93 LEU A O 1
ATOM 742 N N . GLN A 1 94 ? 19.338 8.759 -14.194 1.00 93.88 94 GLN A N 1
ATOM 743 C CA . GLN A 1 94 ? 20.729 9.204 -14.292 1.00 93.88 94 GLN A CA 1
ATOM 744 C C . GLN A 1 94 ? 21.566 8.263 -15.169 1.00 93.88 94 GLN A C 1
ATOM 746 O O . GLN A 1 94 ? 22.346 8.721 -16.004 1.00 93.88 94 GLN A O 1
ATOM 751 N N . ARG A 1 95 ? 21.384 6.949 -15.014 1.00 89.19 95 ARG A N 1
ATOM 752 C CA . ARG A 1 95 ? 22.110 5.937 -15.788 1.00 89.19 95 ARG A CA 1
ATOM 753 C C . ARG A 1 95 ? 21.742 5.958 -17.275 1.00 89.19 95 ARG A C 1
ATOM 755 O O . ARG A 1 95 ? 22.632 5.882 -18.120 1.00 89.19 95 ARG A O 1
ATOM 762 N N . ILE A 1 96 ? 20.458 6.121 -17.599 1.00 89.06 96 ILE A N 1
ATOM 763 C CA . ILE A 1 96 ? 19.988 6.277 -18.984 1.00 89.06 96 ILE A CA 1
ATOM 764 C C . ILE A 1 96 ? 20.593 7.537 -19.613 1.00 89.06 96 ILE A C 1
ATOM 766 O O . ILE A 1 96 ? 21.083 7.476 -20.740 1.00 89.06 96 ILE A O 1
ATOM 770 N N . LEU A 1 97 ? 20.615 8.658 -18.884 1.00 90.06 97 LEU A N 1
ATOM 771 C CA . LEU A 1 97 ? 21.190 9.913 -19.374 1.00 90.06 97 LEU A CA 1
ATOM 772 C C . LEU A 1 97 ? 22.686 9.762 -19.705 1.00 90.06 97 LEU A C 1
ATOM 774 O O . LEU A 1 97 ? 23.116 10.155 -20.788 1.00 90.06 97 LEU A O 1
ATOM 778 N N . GLN A 1 98 ? 23.451 9.115 -18.819 1.00 88.75 98 GLN A N 1
ATOM 779 C CA . GLN A 1 98 ? 24.874 8.822 -19.038 1.00 88.75 98 GLN A CA 1
ATOM 780 C C . GLN A 1 98 ? 25.102 7.904 -20.246 1.00 88.75 98 GLN A C 1
ATOM 782 O O . GLN A 1 98 ? 26.020 8.123 -21.034 1.00 88.75 98 GLN A O 1
ATOM 787 N N . LEU A 1 99 ? 24.263 6.879 -20.426 1.00 85.62 99 LEU A N 1
ATOM 788 C CA . LEU A 1 99 ? 24.360 5.985 -21.581 1.00 85.62 99 LEU A CA 1
ATOM 789 C C . LEU A 1 99 ? 24.086 6.715 -22.900 1.00 85.62 99 LEU A C 1
ATOM 791 O O . LEU A 1 99 ? 24.784 6.463 -23.881 1.00 85.62 99 LEU A O 1
ATOM 795 N N . ILE A 1 100 ? 23.110 7.627 -22.930 1.00 85.25 100 ILE A N 1
ATOM 796 C CA . ILE A 1 100 ? 22.809 8.442 -24.117 1.00 85.25 100 ILE A CA 1
ATOM 797 C C . ILE A 1 100 ? 23.993 9.352 -24.461 1.00 85.25 100 ILE A C 1
ATOM 799 O O . ILE A 1 100 ? 24.367 9.439 -25.629 1.00 85.25 100 ILE A O 1
ATOM 803 N N . GLU A 1 101 ? 24.617 9.981 -23.463 1.00 86.44 101 GLU A N 1
ATOM 804 C CA . GLU A 1 101 ? 25.798 10.831 -23.654 1.00 86.44 101 GLU A CA 1
ATOM 805 C C . GLU A 1 101 ? 26.981 10.044 -24.245 1.00 86.44 101 GLU A C 1
ATOM 807 O O . GLU A 1 101 ? 27.588 10.462 -25.234 1.00 86.44 101 GLU A O 1
ATOM 812 N N . ILE A 1 102 ? 27.258 8.850 -23.706 1.00 81.31 102 ILE A N 1
ATOM 813 C CA . ILE A 1 102 ? 28.326 7.965 -24.195 1.00 81.31 102 ILE A CA 1
ATOM 814 C C . ILE A 1 102 ? 28.048 7.506 -25.632 1.00 81.31 102 ILE A C 1
ATOM 816 O O . ILE A 1 102 ? 28.958 7.508 -26.465 1.00 81.31 102 ILE A O 1
ATOM 820 N N . ILE A 1 103 ? 26.803 7.129 -25.945 1.00 77.56 103 ILE A N 1
ATOM 821 C CA . ILE A 1 103 ? 26.395 6.719 -27.298 1.00 77.56 103 ILE A CA 1
ATOM 822 C C . ILE A 1 103 ? 26.523 7.889 -28.279 1.00 77.56 103 ILE A C 1
ATOM 824 O O . ILE A 1 103 ? 27.059 7.704 -29.370 1.00 77.56 103 ILE A O 1
ATOM 828 N N . GLY A 1 104 ? 26.100 9.094 -27.886 1.00 74.56 104 GLY A N 1
ATOM 829 C CA . GLY A 1 104 ? 26.236 10.304 -28.698 1.00 74.56 104 GLY A CA 1
ATOM 830 C C . GLY A 1 104 ? 27.691 10.588 -29.078 1.00 74.56 104 GLY A C 1
ATOM 831 O O . GLY A 1 104 ? 27.977 10.858 -30.244 1.00 74.56 104 GLY A O 1
ATOM 832 N N . ASN A 1 105 ? 28.618 10.424 -28.131 1.00 72.94 105 ASN A N 1
ATOM 833 C CA . ASN A 1 105 ? 30.043 10.695 -28.337 1.00 72.94 105 ASN A CA 1
ATOM 834 C C . ASN A 1 105 ? 30.794 9.572 -29.096 1.00 72.94 105 ASN A C 1
ATOM 836 O O . ASN A 1 105 ? 31.834 9.817 -29.701 1.00 72.94 105 ASN A O 1
ATOM 840 N N . THR A 1 106 ? 30.278 8.333 -29.104 1.00 64.56 106 THR A N 1
ATOM 841 C CA . THR A 1 106 ? 30.919 7.161 -29.756 1.00 64.56 106 THR A CA 1
ATOM 842 C C . THR A 1 106 ? 30.500 6.925 -31.211 1.00 64.56 106 THR A C 1
ATOM 844 O O . THR A 1 106 ? 31.051 6.046 -31.877 1.00 64.56 106 THR A O 1
ATOM 847 N N . THR A 1 107 ? 29.598 7.740 -31.764 1.00 56.34 107 THR A N 1
ATOM 848 C CA . THR A 1 107 ? 29.169 7.662 -33.178 1.00 56.34 107 THR A CA 1
ATOM 849 C C . THR A 1 107 ? 30.292 7.882 -34.207 1.00 56.34 107 THR A C 1
ATOM 851 O O . THR A 1 107 ? 30.091 7.604 -35.387 1.00 56.34 107 THR A O 1
ATOM 854 N N . VAL A 1 108 ? 31.493 8.298 -33.787 1.00 57.16 108 VAL A N 1
ATOM 855 C CA . VAL A 1 108 ? 32.650 8.534 -34.673 1.00 57.16 108 VAL A CA 1
ATOM 856 C C . VAL A 1 108 ? 33.482 7.264 -34.957 1.00 57.16 108 VAL A C 1
ATOM 858 O O . VAL A 1 108 ? 34.297 7.272 -35.876 1.00 57.16 108 VAL A O 1
ATOM 861 N N . GLY A 1 109 ? 33.274 6.132 -34.268 1.00 50.00 109 GLY A N 1
ATOM 862 C CA . GLY A 1 109 ? 34.097 4.942 -34.539 1.00 50.00 109 GLY A CA 1
ATOM 863 C C . GLY A 1 109 ? 33.610 3.618 -33.951 1.00 50.00 109 GLY A C 1
ATOM 864 O O . GLY A 1 109 ? 34.028 3.236 -32.868 1.00 50.00 109 GLY A O 1
ATOM 865 N N . GLY A 1 110 ? 32.827 2.862 -34.729 1.00 52.34 110 GLY A N 1
ATOM 866 C CA . GLY A 1 110 ? 32.777 1.393 -34.645 1.00 52.34 110 GLY A CA 1
ATOM 867 C C . GLY A 1 110 ? 31.783 0.751 -33.659 1.00 52.34 110 GLY A C 1
ATOM 868 O O . GLY A 1 110 ? 31.992 0.717 -32.455 1.00 52.34 110 GLY A O 1
ATOM 869 N N . THR A 1 111 ? 30.741 0.131 -34.231 1.00 55.16 111 THR A N 1
ATOM 870 C CA . THR A 1 111 ? 29.834 -0.913 -33.683 1.00 55.16 111 THR A CA 1
ATOM 871 C C . THR A 1 111 ? 29.315 -0.770 -32.233 1.00 55.16 111 THR A C 1
ATOM 873 O O . THR A 1 111 ? 29.859 -1.382 -31.312 1.00 55.16 111 THR A O 1
ATOM 876 N N . PRO A 1 112 ? 28.152 -0.111 -32.036 1.00 58.50 112 PRO A N 1
ATOM 877 C CA . PRO A 1 112 ? 27.515 0.122 -30.734 1.00 58.50 112 PRO A CA 1
ATOM 878 C C . PRO A 1 112 ? 26.408 -0.901 -30.383 1.00 58.50 112 PRO A C 1
ATOM 880 O O . PRO A 1 112 ? 25.428 -0.570 -29.722 1.00 58.50 112 PRO A O 1
ATOM 883 N N . ALA A 1 113 ? 26.498 -2.162 -30.822 1.00 60.00 113 ALA A N 1
ATOM 884 C CA . ALA A 1 113 ? 25.387 -3.113 -30.641 1.00 60.00 113 ALA A CA 1
ATOM 885 C C . ALA A 1 113 ? 25.092 -3.447 -29.159 1.00 60.00 113 ALA A C 1
ATOM 887 O O . ALA A 1 113 ? 23.955 -3.741 -28.792 1.00 60.00 113 ALA A O 1
ATOM 888 N N . LYS A 1 114 ? 26.108 -3.378 -28.288 1.00 64.56 114 LYS A N 1
ATOM 889 C CA . LYS A 1 114 ? 25.985 -3.744 -26.867 1.00 64.56 114 LYS A CA 1
ATOM 890 C C . LYS A 1 114 ? 25.444 -2.605 -25.988 1.00 64.56 114 LYS A C 1
ATOM 892 O O . LYS A 1 114 ? 24.836 -2.885 -24.959 1.00 64.56 114 LYS A O 1
ATOM 897 N N . SER A 1 115 ? 25.617 -1.342 -26.393 1.00 70.06 115 SER A N 1
ATOM 898 C CA . SER A 1 115 ? 25.163 -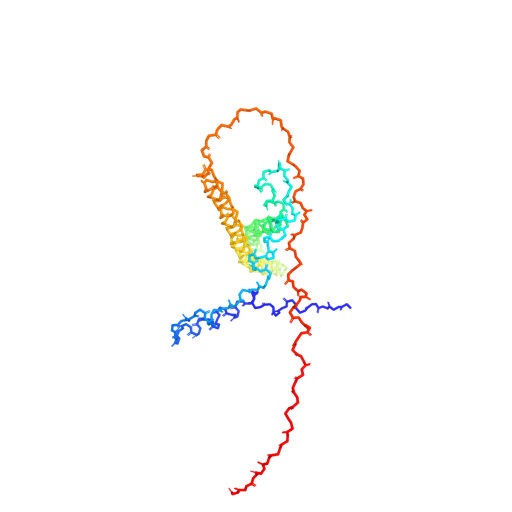0.172 -25.622 1.00 70.06 115 SER A CA 1
ATOM 899 C C . SER A 1 115 ? 23.658 0.064 -25.758 1.00 70.06 115 SER A C 1
ATOM 901 O O . SER A 1 115 ? 22.995 0.361 -24.769 1.00 70.06 115 SER A O 1
ATOM 903 N N . ILE A 1 116 ? 23.098 -0.168 -26.948 1.00 78.81 116 ILE A N 1
ATOM 904 C CA . ILE A 1 116 ? 21.663 0.009 -27.218 1.00 78.81 116 ILE A CA 1
ATOM 905 C C . ILE A 1 116 ? 20.820 -0.959 -26.372 1.00 78.81 116 ILE A C 1
ATOM 907 O O . ILE A 1 116 ? 19.838 -0.551 -25.758 1.00 78.81 116 ILE A O 1
ATOM 911 N N . CYS A 1 117 ? 21.235 -2.228 -26.273 1.00 83.69 117 CYS A N 1
ATOM 912 C CA . CYS A 1 117 ? 20.553 -3.226 -25.442 1.00 83.69 117 CYS A CA 1
ATOM 913 C C . CYS A 1 117 ? 20.533 -2.822 -23.955 1.00 83.69 117 CYS A C 1
ATOM 915 O O . CYS A 1 117 ? 19.505 -2.961 -23.296 1.00 83.69 117 CYS A O 1
ATOM 917 N N . SER A 1 118 ? 21.631 -2.249 -23.444 1.00 84.69 118 SER A N 1
ATOM 918 C CA . SER A 1 118 ? 21.704 -1.778 -22.053 1.00 84.69 118 SER A CA 1
ATOM 919 C C . SER A 1 118 ? 20.723 -0.641 -21.768 1.00 84.69 118 SER A C 1
ATOM 921 O O . SER A 1 118 ? 20.113 -0.636 -20.705 1.00 84.69 118 SER A O 1
ATOM 923 N N . VAL A 1 119 ? 20.537 0.295 -22.706 1.00 87.06 119 VAL A N 1
ATOM 924 C CA . VAL A 1 119 ? 19.585 1.409 -22.541 1.00 87.06 119 VAL A CA 1
ATOM 925 C C . VAL A 1 119 ? 18.148 0.899 -22.472 1.00 87.06 119 VAL A C 1
ATOM 927 O O . VAL A 1 119 ? 17.393 1.316 -21.597 1.00 87.06 119 VAL A O 1
ATOM 930 N N . TYR A 1 120 ? 17.770 -0.034 -23.352 1.00 90.38 120 TYR A N 1
ATOM 931 C CA . TYR A 1 120 ? 16.435 -0.637 -23.311 1.00 90.38 120 TYR A CA 1
ATOM 932 C C . TYR A 1 120 ? 16.207 -1.457 -22.038 1.00 90.38 120 TYR A C 1
ATOM 934 O O . TYR A 1 120 ? 15.108 -1.421 -21.488 1.00 90.38 120 TYR A O 1
ATOM 942 N N . LEU A 1 121 ? 17.233 -2.158 -21.546 1.00 91.50 121 LEU A N 1
ATOM 943 C CA . LEU A 1 121 ? 17.154 -2.910 -20.293 1.00 91.50 121 LEU A CA 1
ATOM 944 C C . LEU A 1 121 ? 16.976 -1.967 -19.094 1.00 91.50 121 LEU A C 1
ATOM 946 O O . LEU A 1 121 ? 16.113 -2.219 -18.257 1.00 91.50 121 LEU A O 1
ATOM 950 N N . ASP A 1 122 ? 17.704 -0.849 -19.046 1.00 90.44 122 ASP A N 1
ATOM 951 C CA . ASP A 1 122 ? 17.555 0.157 -17.987 1.00 90.44 122 ASP A CA 1
ATOM 952 C C . ASP A 1 122 ? 16.184 0.864 -18.051 1.00 90.44 122 ASP A C 1
ATOM 954 O O . ASP A 1 122 ? 15.557 1.080 -17.014 1.00 90.44 122 ASP A O 1
ATOM 958 N N . ALA A 1 123 ? 15.661 1.153 -19.249 1.00 92.06 123 ALA A N 1
ATOM 959 C CA . ALA A 1 123 ? 14.314 1.707 -19.429 1.00 92.06 123 ALA A CA 1
ATOM 9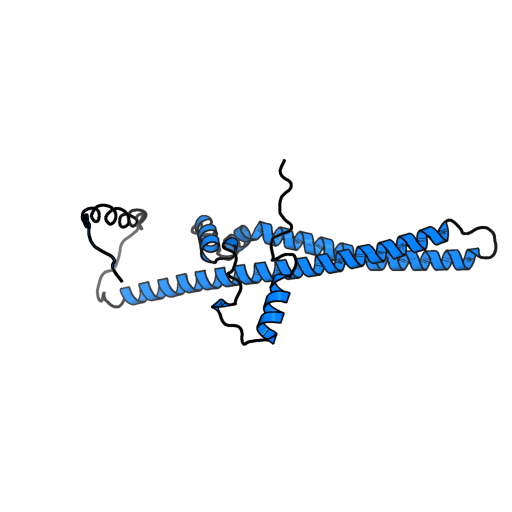60 C C . ALA A 1 123 ? 13.209 0.712 -19.029 1.00 92.06 123 ALA A C 1
ATOM 962 O O . ALA A 1 123 ? 12.226 1.088 -18.386 1.00 92.06 123 ALA A O 1
ATOM 963 N N . PHE A 1 124 ? 13.378 -0.570 -19.362 1.00 93.81 124 PHE A N 1
ATOM 964 C CA . PHE A 1 124 ? 12.481 -1.631 -18.909 1.00 93.81 124 PHE A CA 1
ATOM 965 C C . PHE A 1 124 ? 12.547 -1.806 -17.385 1.00 93.81 124 PHE A C 1
ATOM 967 O O . PHE A 1 124 ? 11.512 -1.947 -16.736 1.00 93.81 124 PHE A O 1
ATOM 974 N N . GLY A 1 125 ? 13.744 -1.719 -16.799 1.00 92.75 125 GLY A N 1
ATOM 975 C CA . GLY A 1 125 ? 13.945 -1.699 -15.352 1.00 92.75 125 GLY A CA 1
ATOM 976 C C . GLY A 1 125 ? 13.180 -0.554 -14.691 1.00 92.75 125 GLY A C 1
ATOM 977 O O . GLY A 1 125 ? 12.383 -0.802 -13.789 1.00 92.75 125 GLY A O 1
ATOM 978 N N . LEU A 1 126 ? 13.334 0.675 -15.195 1.00 93.19 126 LEU A N 1
ATOM 979 C CA . LEU A 1 126 ? 12.587 1.846 -14.724 1.00 93.19 126 LEU A CA 1
ATOM 980 C C . LEU A 1 126 ? 11.070 1.603 -14.759 1.00 93.19 126 LEU A C 1
ATOM 982 O O . LEU A 1 126 ? 10.371 1.911 -13.792 1.00 93.19 126 LEU A O 1
ATOM 986 N N . PHE A 1 127 ? 10.561 1.028 -15.850 1.00 94.12 127 PHE A N 1
ATOM 987 C CA . PHE A 1 127 ? 9.141 0.712 -15.992 1.00 94.12 127 PHE A CA 1
ATOM 988 C C . PHE A 1 127 ? 8.664 -0.287 -14.928 1.00 94.12 127 PHE A C 1
ATOM 990 O O . PHE A 1 127 ? 7.695 -0.014 -14.220 1.00 94.12 127 PHE A O 1
ATOM 997 N N . VAL A 1 128 ? 9.373 -1.407 -14.756 1.00 94.50 128 VAL A N 1
ATOM 998 C CA . VAL A 1 128 ? 9.027 -2.433 -13.757 1.00 94.50 128 VAL A CA 1
ATOM 999 C C . VAL A 1 128 ? 9.091 -1.870 -12.336 1.00 94.50 128 VAL A C 1
ATOM 1001 O O . VAL A 1 128 ? 8.166 -2.083 -11.554 1.00 94.50 128 VAL A O 1
ATOM 1004 N N . PHE A 1 129 ? 10.133 -1.107 -12.003 1.00 93.06 129 PHE A N 1
ATOM 1005 C CA . PHE A 1 129 ? 10.258 -0.472 -10.689 1.00 93.06 129 PHE A CA 1
ATOM 1006 C C . PHE A 1 129 ? 9.149 0.550 -10.429 1.00 93.06 129 PHE A C 1
ATOM 1008 O O . PHE A 1 129 ? 8.642 0.624 -9.313 1.00 93.06 129 PHE A O 1
ATOM 1015 N N . THR A 1 130 ? 8.722 1.292 -11.451 1.00 92.56 130 THR A N 1
ATOM 1016 C CA . THR A 1 130 ? 7.600 2.233 -11.330 1.00 92.56 130 THR A CA 1
ATOM 1017 C C . THR A 1 130 ? 6.289 1.498 -11.053 1.00 92.56 130 THR A C 1
ATOM 1019 O O . THR A 1 130 ? 5.540 1.909 -10.168 1.00 92.56 130 THR A O 1
ATOM 1022 N N . LEU A 1 131 ? 6.027 0.384 -11.746 1.00 93.75 131 LEU A N 1
ATOM 1023 C CA . LEU A 1 131 ? 4.847 -0.449 -11.485 1.00 93.75 131 LEU A CA 1
ATOM 1024 C C . LEU A 1 131 ? 4.859 -1.033 -10.070 1.00 93.75 131 LEU A C 1
ATOM 1026 O O . LEU A 1 131 ? 3.846 -0.973 -9.375 1.00 93.75 131 LEU A O 1
ATOM 1030 N N . LEU A 1 132 ? 6.005 -1.556 -9.627 1.00 92.12 132 LEU A N 1
ATOM 1031 C CA . LEU A 1 132 ? 6.164 -2.067 -8.265 1.00 92.12 132 LEU A CA 1
ATOM 1032 C C . LEU A 1 132 ? 5.958 -0.967 -7.222 1.00 92.12 132 LEU A C 1
ATOM 1034 O O . LEU A 1 132 ? 5.309 -1.207 -6.208 1.00 92.12 132 LEU A O 1
ATOM 1038 N N . ASN A 1 133 ? 6.463 0.243 -7.475 1.00 92.31 133 ASN A N 1
ATOM 1039 C CA . ASN A 1 133 ? 6.282 1.373 -6.570 1.00 92.31 133 ASN A CA 1
ATOM 1040 C C . ASN A 1 133 ? 4.803 1.750 -6.437 1.00 92.31 133 ASN A C 1
ATOM 1042 O O . ASN A 1 133 ? 4.314 1.893 -5.322 1.00 92.31 133 ASN A O 1
ATOM 1046 N N . MET A 1 134 ? 4.074 1.832 -7.555 1.00 91.31 134 MET A N 1
ATOM 1047 C CA . MET A 1 134 ? 2.634 2.113 -7.535 1.00 91.31 134 MET A CA 1
ATOM 1048 C C . MET A 1 134 ? 1.864 1.053 -6.739 1.00 91.31 134 MET A C 1
ATOM 1050 O O . MET A 1 134 ? 1.083 1.400 -5.857 1.00 91.31 134 MET A O 1
ATOM 1054 N N . GLN A 1 135 ? 2.149 -0.234 -6.962 1.00 90.75 135 GLN A N 1
ATOM 1055 C CA . GLN A 1 135 ? 1.505 -1.313 -6.205 1.00 90.75 135 GLN A CA 1
ATOM 1056 C C . GLN A 1 135 ? 1.827 -1.267 -4.706 1.00 90.75 135 GLN A C 1
ATOM 1058 O O . GLN A 1 135 ? 0.940 -1.488 -3.881 1.00 90.75 135 GLN A O 1
ATOM 1063 N N . LEU A 1 136 ? 3.078 -0.981 -4.334 1.00 89.69 136 LEU A N 1
ATOM 1064 C CA . LEU A 1 136 ? 3.476 -0.886 -2.928 1.00 89.69 136 LEU A CA 1
ATOM 1065 C C . LEU A 1 136 ? 2.860 0.329 -2.232 1.00 89.69 136 LEU A C 1
ATOM 1067 O O . LEU A 1 136 ? 2.478 0.215 -1.070 1.00 89.69 136 LEU A O 1
ATOM 1071 N N . ILE A 1 137 ? 2.738 1.468 -2.919 1.00 88.69 137 ILE A N 1
ATOM 1072 C CA . ILE A 1 137 ? 2.080 2.665 -2.381 1.00 88.69 137 ILE A CA 1
ATOM 1073 C C . ILE A 1 137 ? 0.599 2.381 -2.111 1.00 88.69 137 ILE A C 1
ATOM 1075 O O . ILE A 1 137 ? 0.121 2.682 -1.015 1.00 88.69 137 ILE A O 1
ATOM 1079 N N . ASP A 1 138 ? -0.101 1.750 -3.056 1.00 88.50 138 ASP A N 1
ATOM 1080 C CA . ASP A 1 138 ? -1.512 1.387 -2.888 1.00 88.50 138 ASP A CA 1
ATOM 1081 C C . ASP A 1 138 ? -1.704 0.426 -1.706 1.00 88.50 138 ASP A C 1
ATOM 1083 O O . ASP A 1 138 ? -2.559 0.647 -0.844 1.00 88.50 138 ASP A O 1
ATOM 1087 N N . GLN A 1 139 ? -0.854 -0.601 -1.596 1.00 87.31 139 GLN A N 1
ATOM 1088 C CA . GLN A 1 139 ? -0.880 -1.525 -0.459 1.00 87.31 139 GLN A CA 1
ATOM 1089 C C . GLN A 1 139 ? -0.558 -0.831 0.866 1.00 87.31 139 GLN A C 1
ATOM 1091 O O . GLN A 1 139 ? -1.225 -1.081 1.871 1.00 87.31 139 GLN A O 1
ATOM 1096 N N . ALA A 1 140 ? 0.439 0.056 0.886 1.00 86.94 140 ALA A N 1
ATOM 1097 C CA . ALA A 1 140 ? 0.812 0.802 2.082 1.00 86.94 140 ALA A CA 1
ATOM 1098 C C . ALA A 1 140 ? -0.343 1.687 2.557 1.00 86.94 140 ALA A C 1
ATOM 1100 O O . ALA A 1 140 ? -0.637 1.725 3.755 1.00 86.94 140 ALA A O 1
ATOM 1101 N N . MET A 1 141 ? -1.023 2.366 1.632 1.00 87.19 141 MET A N 1
ATOM 1102 C CA . MET A 1 141 ? -2.187 3.193 1.942 1.00 87.19 141 MET A CA 1
ATOM 1103 C C . MET A 1 141 ? -3.342 2.343 2.481 1.00 87.19 141 MET A C 1
ATOM 1105 O O . MET A 1 141 ? -3.937 2.701 3.498 1.00 87.19 141 MET A O 1
ATOM 1109 N N . TRP A 1 142 ? -3.616 1.196 1.854 1.00 85.88 142 TRP A N 1
ATOM 1110 C CA . TRP A 1 142 ? -4.660 0.272 2.298 1.00 85.88 142 TRP A CA 1
ATOM 1111 C C . TRP A 1 142 ? -4.427 -0.223 3.728 1.00 85.88 142 TRP A C 1
ATOM 1113 O O . TRP A 1 142 ? -5.298 -0.085 4.588 1.00 85.88 142 TRP A O 1
ATOM 1123 N N . VAL A 1 143 ? -3.223 -0.727 4.010 1.00 86.00 143 VAL A N 1
ATOM 1124 C CA . VAL A 1 143 ? -2.839 -1.199 5.348 1.00 86.00 143 VAL A CA 1
ATOM 1125 C C . VAL A 1 143 ? -2.922 -0.063 6.371 1.00 86.00 143 VAL A C 1
ATOM 1127 O O . VAL A 1 143 ? -3.422 -0.268 7.476 1.00 86.00 143 VAL A O 1
ATOM 1130 N N . SER A 1 144 ? -2.500 1.149 5.999 1.00 86.69 144 SER A N 1
ATOM 1131 C CA . SER A 1 144 ? -2.567 2.323 6.880 1.00 86.69 144 SER A CA 1
ATOM 1132 C C . SER A 1 144 ? -4.005 2.663 7.278 1.00 86.69 144 SER A C 1
ATOM 1134 O O . SER A 1 144 ? -4.275 2.898 8.455 1.00 86.69 144 SER A O 1
ATOM 1136 N N . HIS A 1 145 ? -4.938 2.651 6.321 1.00 86.06 145 HIS A N 1
ATOM 1137 C CA . HIS A 1 145 ? -6.356 2.868 6.614 1.00 86.06 145 HIS A CA 1
ATOM 1138 C C . HIS A 1 145 ? -6.930 1.770 7.503 1.00 86.06 145 HIS A C 1
ATOM 1140 O O . HIS A 1 145 ? -7.651 2.061 8.455 1.00 86.06 145 HIS A O 1
ATOM 1146 N N . HIS A 1 146 ? -6.588 0.517 7.225 1.00 84.19 146 HIS A N 1
ATOM 1147 C CA . HIS A 1 146 ? -7.075 -0.613 8.002 1.00 84.19 146 HIS A CA 1
ATOM 1148 C C . HIS A 1 146 ? -6.661 -0.511 9.483 1.00 84.19 146 HIS A C 1
ATOM 1150 O O . HIS A 1 146 ? -7.491 -0.658 10.383 1.00 84.19 146 HIS A O 1
ATOM 1156 N N . ILE A 1 147 ? -5.402 -0.142 9.739 1.00 85.12 147 ILE A N 1
ATOM 1157 C CA . ILE A 1 147 ? -4.882 0.098 11.093 1.00 85.12 147 ILE A CA 1
ATOM 1158 C C . ILE A 1 147 ? -5.598 1.282 11.767 1.00 85.12 147 ILE A C 1
ATOM 1160 O O . ILE A 1 147 ? -5.947 1.193 12.945 1.00 85.12 147 ILE A O 1
ATOM 1164 N N . ASP A 1 148 ? -5.848 2.377 11.043 1.00 87.06 148 ASP A N 1
ATOM 1165 C CA . ASP A 1 148 ? -6.532 3.563 11.582 1.00 87.06 148 ASP A CA 1
ATOM 1166 C C . ASP A 1 148 ? -7.959 3.241 12.061 1.00 87.06 148 ASP A C 1
ATOM 1168 O O . ASP A 1 148 ? -8.347 3.625 13.170 1.00 87.06 148 ASP A O 1
ATOM 1172 N N . PHE A 1 149 ? -8.719 2.459 11.287 1.00 85.56 149 PHE A N 1
ATOM 1173 C CA . PHE A 1 149 ? -10.053 2.012 11.695 1.00 85.56 149 PHE A CA 1
ATOM 1174 C C . PHE A 1 149 ? -10.014 1.145 12.955 1.00 85.56 149 PHE A C 1
ATOM 1176 O O . PHE A 1 149 ? -10.800 1.367 13.884 1.00 85.56 149 PHE A O 1
ATOM 1183 N N . HIS A 1 150 ? -9.076 0.198 13.024 1.00 82.06 150 HIS A N 1
ATOM 1184 C CA . HIS A 1 150 ? -8.906 -0.673 14.190 1.00 82.06 150 HIS A CA 1
ATOM 1185 C C . HIS A 1 150 ? -8.536 0.128 15.446 1.00 82.06 150 HIS A C 1
ATOM 1187 O O . HIS A 1 150 ? -9.146 -0.056 16.504 1.00 82.06 150 HIS A O 1
ATOM 1193 N N . MET A 1 151 ? -7.593 1.070 15.335 1.00 83.69 151 MET A N 1
ATOM 1194 C CA . MET A 1 151 ? -7.192 1.924 16.457 1.00 83.69 151 MET A CA 1
ATOM 1195 C C . MET A 1 151 ? -8.342 2.802 16.954 1.00 83.69 151 MET A C 1
ATOM 1197 O O . MET A 1 151 ? -8.569 2.887 18.165 1.00 83.69 151 MET A O 1
ATOM 1201 N N . LYS A 1 152 ? -9.103 3.420 16.043 1.00 87.50 152 LYS A N 1
ATOM 1202 C CA . LYS A 1 152 ? -10.275 4.235 16.396 1.00 87.50 152 LYS A CA 1
ATOM 1203 C C . LYS A 1 152 ? -11.347 3.406 17.101 1.00 87.50 152 LYS A C 1
ATOM 1205 O O . LYS A 1 152 ? -11.859 3.839 18.134 1.00 87.50 152 LYS A O 1
ATOM 1210 N N . GLY A 1 153 ? -11.645 2.205 16.600 1.00 84.62 153 GLY A N 1
ATOM 1211 C CA . GLY A 1 153 ? -12.610 1.292 17.220 1.00 84.62 153 GLY A CA 1
ATOM 1212 C C . GLY A 1 153 ? -12.222 0.912 18.653 1.00 84.62 153 GLY A C 1
ATOM 1213 O O . GLY A 1 153 ? -13.041 1.012 19.572 1.00 84.62 153 GLY A O 1
ATOM 1214 N N . LEU A 1 154 ? -10.950 0.566 18.871 1.00 83.00 154 LEU A N 1
ATOM 1215 C CA . LEU A 1 154 ? -10.427 0.266 20.206 1.00 83.00 154 LEU A CA 1
ATOM 1216 C C . LEU A 1 154 ? -10.514 1.482 21.137 1.00 83.00 154 LEU A C 1
ATOM 1218 O O . LEU A 1 154 ? -10.988 1.356 22.268 1.00 83.00 154 LEU A O 1
ATOM 1222 N N . PHE A 1 155 ? -10.148 2.670 20.658 1.00 85.88 155 PHE A N 1
ATOM 1223 C CA . PHE A 1 155 ? -10.200 3.889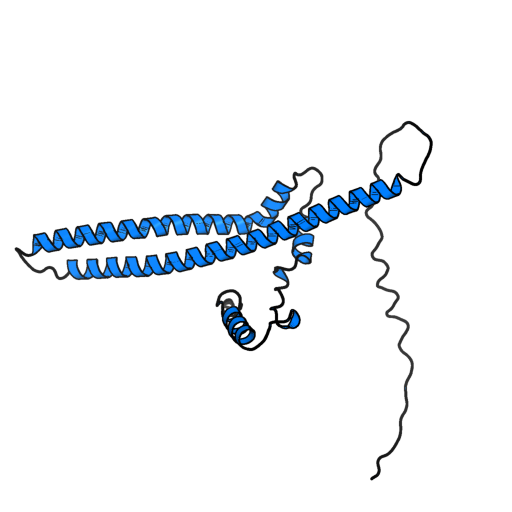 21.463 1.00 85.88 155 PHE A CA 1
ATOM 1224 C C . PHE A 1 155 ? -11.627 4.229 21.916 1.00 85.88 155 PHE A C 1
ATOM 1226 O O . PHE A 1 155 ? -11.858 4.515 23.094 1.00 85.88 155 PHE A O 1
ATOM 1233 N N . VAL A 1 156 ? -12.603 4.125 21.009 1.00 87.62 156 VAL A N 1
ATOM 1234 C CA . VAL A 1 156 ? -14.024 4.355 21.314 1.00 87.62 156 VAL A CA 1
ATOM 1235 C C . VAL A 1 156 ? -14.545 3.335 22.330 1.00 87.62 156 VAL A C 1
ATOM 1237 O O . VAL A 1 156 ? -15.211 3.719 23.292 1.00 87.62 156 VAL A O 1
ATOM 1240 N N . SER A 1 157 ? -14.211 2.051 22.172 1.00 83.06 157 SER A N 1
ATOM 1241 C CA . SER A 1 157 ? -14.646 1.003 23.109 1.00 83.06 157 SER A CA 1
ATOM 1242 C C . SER A 1 157 ? -14.096 1.209 24.527 1.00 83.06 157 SER A C 1
ATOM 1244 O O . SER A 1 157 ? -14.812 1.034 25.520 1.00 83.06 157 SER A O 1
ATOM 1246 N N . GLU A 1 158 ? -12.853 1.679 24.647 1.00 82.81 158 GLU A N 1
ATOM 1247 C CA . GLU A 1 158 ? -12.257 1.953 25.948 1.00 82.81 158 GLU A CA 1
ATOM 1248 C C . GLU A 1 158 ? -12.815 3.225 26.594 1.00 82.81 158 GLU A C 1
ATOM 1250 O O . GLU A 1 158 ? -13.098 3.231 27.798 1.00 82.81 158 GLU A O 1
ATOM 1255 N N . LEU A 1 159 ? -13.012 4.290 25.811 1.00 86.19 159 LEU A N 1
ATOM 1256 C CA . LEU A 1 159 ? -13.670 5.507 26.285 1.00 86.19 159 LEU A CA 1
ATOM 1257 C C . LEU A 1 159 ? -15.097 5.228 26.755 1.00 86.19 159 LEU A C 1
ATOM 1259 O O . LEU A 1 159 ? -15.489 5.721 27.815 1.00 86.19 159 LEU A O 1
ATOM 1263 N N . SER A 1 160 ? -15.842 4.400 26.020 1.00 85.94 160 SER A N 1
ATOM 1264 C CA . SER A 1 160 ? -17.194 3.990 26.401 1.00 85.94 160 SER A CA 1
ATOM 1265 C C . SER A 1 160 ? -17.179 3.231 27.728 1.00 85.94 160 SER A C 1
ATOM 1267 O O . SER A 1 160 ? -17.857 3.628 28.673 1.00 85.94 160 SER A O 1
ATOM 1269 N N . THR A 1 161 ? -16.294 2.237 27.870 1.00 82.62 161 THR A N 1
ATOM 1270 C CA . THR A 1 161 ? -16.158 1.454 29.112 1.00 82.62 161 THR A CA 1
ATOM 1271 C C . THR A 1 161 ? -15.800 2.335 30.317 1.00 82.62 161 THR A C 1
ATOM 1273 O O . THR A 1 161 ? -16.343 2.167 31.409 1.00 82.62 161 THR A O 1
ATOM 1276 N N . LYS A 1 162 ? -14.896 3.310 30.144 1.00 83.31 162 LYS A N 1
ATOM 1277 C CA . LYS A 1 162 ? -14.513 4.241 31.221 1.00 83.31 162 LYS A CA 1
ATOM 1278 C C . LYS A 1 162 ? -15.633 5.207 31.584 1.00 83.31 162 LYS A C 1
ATOM 1280 O O . LYS A 1 162 ? -15.828 5.481 32.767 1.00 83.31 162 LYS A O 1
ATOM 1285 N N . THR A 1 163 ? -16.352 5.711 30.588 1.00 86.25 163 THR A N 1
ATOM 1286 C CA . THR A 1 163 ? -17.493 6.608 30.797 1.00 86.25 163 THR A CA 1
ATOM 1287 C C . THR A 1 163 ? -18.615 5.884 31.538 1.00 86.25 163 THR A C 1
ATOM 1289 O O . THR A 1 163 ? -19.113 6.404 32.535 1.00 86.25 163 THR A O 1
ATOM 1292 N N . LEU A 1 164 ? -18.934 4.648 31.137 1.00 80.56 164 LEU A N 1
ATOM 1293 C CA . LEU A 1 164 ? -19.962 3.832 31.786 1.00 80.56 164 LEU A CA 1
ATOM 1294 C C . LEU A 1 164 ? -19.607 3.515 33.248 1.00 80.56 164 LEU A C 1
ATOM 1296 O O . LEU A 1 164 ? -20.440 3.675 34.135 1.00 80.56 164 LEU A O 1
ATOM 1300 N N . ASN A 1 165 ? -18.350 3.146 33.519 1.00 78.19 165 ASN A N 1
ATOM 1301 C CA . ASN A 1 165 ? -17.889 2.838 34.879 1.00 78.19 165 ASN A CA 1
ATOM 1302 C C . ASN A 1 165 ? -17.898 4.058 35.813 1.00 78.19 165 ASN A C 1
ATOM 1304 O O . ASN A 1 165 ? -18.103 3.906 37.016 1.00 78.19 165 ASN A O 1
ATOM 1308 N N . ARG A 1 166 ? -17.690 5.271 35.282 1.00 73.88 166 ARG A N 1
ATOM 1309 C CA . ARG A 1 166 ? -17.826 6.510 36.066 1.00 73.88 166 ARG A CA 1
ATOM 1310 C C . ARG A 1 166 ? -19.284 6.801 36.405 1.00 73.88 166 ARG A C 1
ATOM 1312 O O . ARG A 1 166 ? -19.569 7.163 37.540 1.00 73.88 166 ARG A O 1
ATOM 1319 N N . HIS A 1 167 ? -20.191 6.596 35.454 1.00 67.88 167 HIS A N 1
ATOM 1320 C CA . HIS A 1 167 ? -21.622 6.785 35.683 1.00 67.88 167 HIS A CA 1
ATOM 1321 C C . HIS A 1 167 ? -22.189 5.754 36.673 1.00 67.88 167 HIS A C 1
ATOM 1323 O O . HIS A 1 167 ? -22.983 6.103 37.539 1.00 67.88 167 HIS A O 1
ATOM 1329 N N . ALA A 1 168 ? -21.739 4.498 36.598 1.00 67.50 168 ALA A N 1
ATOM 1330 C CA . ALA A 1 168 ? -22.137 3.455 37.543 1.00 67.50 168 ALA A CA 1
ATOM 1331 C C . ALA A 1 168 ? -21.671 3.749 38.981 1.00 67.50 168 ALA A C 1
ATOM 1333 O O . ALA A 1 168 ? -22.436 3.529 39.914 1.00 67.50 168 ALA A O 1
ATOM 1334 N N . LYS A 1 169 ? -20.459 4.295 39.168 1.00 61.34 169 LYS A N 1
ATOM 1335 C CA . LYS A 1 169 ? -19.990 4.746 40.492 1.00 61.34 169 LYS A CA 1
ATOM 1336 C C . LYS A 1 169 ? -20.761 5.965 41.003 1.00 61.34 169 LYS A C 1
ATOM 1338 O O . LYS A 1 169 ? -21.291 5.915 42.105 1.00 61.34 169 LYS A O 1
ATOM 1343 N N . GLY A 1 170 ? -20.935 6.993 40.169 1.00 58.66 170 GLY A N 1
ATOM 1344 C CA . GLY A 1 170 ? -21.694 8.192 40.549 1.00 58.66 170 GLY A CA 1
ATOM 1345 C C . GLY A 1 170 ? -23.175 7.926 40.855 1.00 58.66 170 GLY A C 1
ATOM 1346 O O . GLY A 1 170 ? -23.766 8.632 41.662 1.00 58.66 170 GLY A O 1
ATOM 1347 N N . SER A 1 171 ? -23.770 6.888 40.256 1.00 50.03 171 SER A N 1
ATOM 1348 C CA . SER A 1 171 ? -25.140 6.458 40.564 1.00 50.03 171 SER A CA 1
ATOM 1349 C C . SER A 1 171 ? -25.248 5.636 41.853 1.00 50.03 171 SER A C 1
ATOM 1351 O O . SER A 1 171 ? -26.343 5.551 42.405 1.00 50.03 171 SER A O 1
ATOM 1353 N N . LEU A 1 172 ? -24.160 5.015 42.320 1.00 49.97 172 LEU A N 1
ATOM 1354 C CA . LEU A 1 172 ? -24.142 4.244 43.566 1.00 49.97 172 LEU A CA 1
ATOM 1355 C C . LEU A 1 172 ? -23.868 5.148 44.780 1.00 49.97 172 LEU A C 1
ATOM 1357 O O . LEU A 1 172 ? -24.447 4.941 45.838 1.00 49.97 172 LEU A O 1
ATOM 1361 N N . GLU A 1 173 ? -23.066 6.200 44.608 1.00 50.19 173 GLU A N 1
ATOM 1362 C CA . GLU A 1 173 ? -22.773 7.195 45.656 1.00 50.19 173 GLU A CA 1
ATOM 1363 C C . GLU A 1 173 ? -23.926 8.188 45.921 1.00 50.19 173 GLU A C 1
ATOM 1365 O O . GLU A 1 173 ? -23.846 8.990 46.844 1.00 50.19 173 GLU A O 1
ATOM 1370 N N . GLY A 1 174 ? -25.031 8.115 45.168 1.00 46.19 174 GLY A N 1
ATOM 1371 C CA . GLY A 1 174 ? -26.228 8.940 45.384 1.00 46.19 174 GLY A CA 1
ATOM 1372 C C . GLY A 1 174 ? -27.268 8.377 46.369 1.00 46.19 174 GLY A C 1
ATOM 1373 O O . GLY A 1 174 ? -28.274 9.043 46.602 1.00 46.19 174 GLY A O 1
ATOM 1374 N N . VAL A 1 175 ? -27.077 7.167 46.921 1.00 48.06 175 VAL A N 1
ATOM 1375 C CA . VAL A 1 175 ? -28.059 6.479 47.804 1.00 48.06 175 VAL A CA 1
ATOM 1376 C C . VAL A 1 175 ? -27.448 6.011 49.138 1.00 48.06 175 VAL A C 1
ATOM 1378 O O . VAL A 1 175 ? -28.033 5.215 49.860 1.00 48.06 175 VAL A O 1
ATOM 1381 N N . THR A 1 176 ? -26.300 6.546 49.537 1.00 43.56 176 THR A N 1
ATOM 1382 C CA . THR A 1 176 ? -25.784 6.358 50.903 1.00 43.56 176 THR A CA 1
ATOM 1383 C C . THR A 1 176 ? -25.287 7.692 51.417 1.00 43.56 176 THR A C 1
ATOM 1385 O O . THR A 1 176 ? -24.126 8.050 51.252 1.00 43.56 176 THR A O 1
ATOM 1388 N N . GLY A 1 177 ? -26.225 8.454 51.977 1.00 42.22 177 GLY A N 1
ATOM 1389 C CA . GLY A 1 177 ? -25.894 9.474 52.956 1.00 42.22 177 GLY A CA 1
ATOM 1390 C C . GLY A 1 177 ? -25.471 8.820 54.272 1.00 42.22 177 GLY A C 1
ATOM 1391 O O . GLY A 1 177 ? -25.999 7.770 54.634 1.00 42.22 177 GLY A O 1
ATOM 1392 N N . ASP A 1 178 ? -24.556 9.519 54.934 1.00 42.09 178 ASP A N 1
ATOM 1393 C CA . ASP A 1 178 ? -24.071 9.400 56.311 1.00 42.09 178 ASP A CA 1
ATOM 1394 C C . ASP A 1 178 ? -23.157 8.234 56.728 1.00 42.09 178 ASP A C 1
ATOM 1396 O O . ASP A 1 178 ? -23.527 7.063 56.763 1.00 42.09 178 ASP A O 1
ATOM 1400 N N . ASP A 1 179 ? -21.972 8.683 57.159 1.00 45.84 179 ASP A N 1
ATOM 1401 C CA . ASP A 1 179 ? -21.202 8.262 58.330 1.00 45.84 179 ASP A CA 1
ATOM 1402 C C . ASP A 1 179 ? -20.560 6.868 58.351 1.00 45.84 179 ASP A C 1
ATOM 1404 O O . ASP A 1 179 ? -21.129 5.895 58.839 1.00 45.84 179 ASP A O 1
ATOM 1408 N N . ASN A 1 180 ? -19.273 6.794 57.989 1.00 40.31 180 ASN A N 1
ATOM 1409 C CA . ASN A 1 180 ? -18.212 6.803 59.009 1.00 40.31 180 ASN A CA 1
ATOM 1410 C C . ASN A 1 180 ? -16.805 6.786 58.400 1.00 40.31 180 ASN A C 1
ATOM 1412 O O . ASN A 1 180 ? -16.558 6.217 57.337 1.00 40.31 180 ASN A O 1
ATOM 1416 N N . GLU A 1 181 ? -15.893 7.412 59.133 1.00 47.50 181 GLU A N 1
ATOM 1417 C CA . GLU A 1 181 ? -14.455 7.394 58.919 1.00 47.50 181 GLU A CA 1
ATOM 1418 C C . GLU A 1 181 ? -13.842 5.994 59.128 1.00 47.50 181 GLU A C 1
ATOM 1420 O O . GLU A 1 181 ? -14.293 5.208 59.958 1.00 47.50 181 GLU A O 1
ATOM 1425 N N . ASP A 1 182 ? -12.718 5.802 58.437 1.00 41.12 182 ASP A N 1
ATOM 1426 C CA . ASP A 1 182 ? -11.569 4.970 58.810 1.00 41.12 182 ASP A CA 1
ATOM 1427 C C . ASP A 1 182 ? -11.555 3.462 58.473 1.00 41.12 182 ASP A C 1
ATOM 1429 O O . ASP A 1 182 ? -12.539 2.731 58.535 1.00 41.12 182 ASP A O 1
ATOM 1433 N N . SER A 1 183 ? -10.325 3.020 58.198 1.00 39.41 183 SER A N 1
ATOM 1434 C CA . SER A 1 183 ? -9.816 1.649 58.127 1.00 39.41 183 SER A CA 1
ATOM 1435 C C . SER A 1 183 ? -9.806 0.944 56.759 1.00 39.41 183 SER A C 1
ATOM 1437 O O . SER A 1 183 ? -10.784 0.377 56.289 1.00 39.41 183 SER A O 1
ATOM 1439 N N . SER A 1 184 ? -8.589 0.936 56.202 1.00 41.50 184 SER A N 1
ATOM 1440 C CA . SER A 1 184 ? -7.835 -0.262 55.794 1.00 41.50 184 SER A CA 1
ATOM 1441 C C . SER A 1 184 ? -8.384 -1.147 54.670 1.00 41.50 184 SER A C 1
ATOM 1443 O O . SER A 1 184 ? -9.444 -1.744 54.764 1.00 41.50 184 SER A O 1
ATOM 1445 N N . ASP A 1 185 ? -7.544 -1.280 53.641 1.00 46.56 185 ASP A N 1
ATOM 1446 C CA . ASP A 1 185 ? -7.080 -2.546 53.067 1.00 46.56 185 ASP A CA 1
ATOM 1447 C C . ASP A 1 185 ? -8.119 -3.662 52.886 1.00 46.56 185 ASP A C 1
ATOM 1449 O O . ASP A 1 185 ? -8.588 -4.234 53.857 1.00 46.56 185 ASP A O 1
ATOM 1453 N N . GLU A 1 186 ? -8.352 -4.032 51.618 1.00 41.25 186 GLU A N 1
ATOM 1454 C CA . GLU A 1 186 ? -8.631 -5.398 51.127 1.00 41.25 186 GLU A CA 1
ATOM 1455 C C . GLU A 1 186 ? -9.682 -5.397 50.004 1.00 41.25 186 GLU A C 1
ATOM 1457 O O . GLU A 1 186 ? -10.864 -5.672 50.191 1.00 41.25 186 GLU A O 1
ATOM 1462 N N . TRP A 1 187 ? -9.237 -5.141 48.766 1.00 37.06 187 TRP A N 1
ATOM 1463 C CA . TRP A 1 187 ? -10.010 -5.562 47.595 1.00 37.06 187 TRP A CA 1
ATOM 1464 C C . TRP A 1 187 ? -9.691 -7.020 47.281 1.00 37.06 187 TRP A C 1
ATOM 1466 O O . TRP A 1 187 ? -8.799 -7.363 46.500 1.00 37.06 187 TRP A O 1
ATOM 1476 N N . VAL A 1 188 ? -10.470 -7.865 47.953 1.00 37.84 188 VAL A N 1
ATOM 1477 C CA . VAL A 1 188 ? -10.721 -9.271 47.664 1.00 37.84 188 VAL A CA 1
ATOM 1478 C C . VAL A 1 188 ? -11.004 -9.482 46.174 1.00 37.84 188 VAL A C 1
ATOM 1480 O O . VAL A 1 188 ? -11.735 -8.741 45.516 1.00 37.84 188 VAL A O 1
ATOM 1483 N N . ARG A 1 189 ? -10.425 -10.566 45.656 1.00 49.00 189 ARG A N 1
ATOM 1484 C CA . ARG A 1 189 ? -10.717 -11.194 44.366 1.00 49.00 189 ARG A CA 1
ATOM 1485 C C . ARG A 1 189 ? -12.229 -11.310 44.117 1.00 49.00 189 ARG A C 1
ATOM 1487 O O . ARG A 1 189 ? -12.869 -12.189 44.681 1.00 49.00 189 ARG A O 1
ATOM 1494 N N . VAL A 1 190 ? -12.768 -10.549 43.165 1.00 40.50 190 VAL A N 1
ATOM 1495 C CA . VAL A 1 190 ? -14.025 -10.912 42.488 1.00 40.50 190 VAL A CA 1
ATOM 1496 C C . VAL A 1 190 ? -13.678 -11.493 41.126 1.00 40.50 190 VAL A C 1
ATOM 1498 O O . VAL A 1 190 ? -13.675 -10.831 40.093 1.00 40.50 190 VAL A O 1
ATOM 1501 N N . GLY A 1 191 ? -13.317 -12.768 41.170 1.00 45.66 191 GLY A N 1
ATOM 1502 C CA . GLY A 1 191 ? -13.283 -13.660 40.027 1.00 45.66 191 GLY A CA 1
ATOM 1503 C C . GLY A 1 191 ? -13.891 -14.980 40.463 1.00 45.66 191 GLY A C 1
ATOM 1504 O O . GLY A 1 191 ? -13.150 -15.866 40.866 1.00 45.66 191 GLY A O 1
ATOM 1505 N N . ALA A 1 192 ? -15.221 -15.080 40.438 1.00 43.00 192 ALA A N 1
ATOM 1506 C CA . ALA A 1 192 ? -15.957 -16.342 40.362 1.00 43.00 192 ALA A CA 1
ATOM 1507 C C . ALA A 1 192 ? -17.466 -16.073 40.291 1.00 43.00 192 ALA A C 1
ATOM 1509 O O . ALA A 1 192 ? -18.049 -15.559 41.240 1.00 43.00 192 ALA A O 1
ATOM 1510 N N . GLY A 1 193 ? -18.099 -16.513 39.202 1.00 44.28 193 GLY A N 1
ATOM 1511 C CA . GLY A 1 193 ? -19.507 -16.904 39.240 1.00 44.28 193 GLY A CA 1
ATOM 1512 C C . GLY A 1 193 ? -20.468 -16.020 38.458 1.00 44.28 193 GLY A C 1
ATOM 1513 O O . GLY A 1 193 ? -21.339 -15.405 39.056 1.00 44.28 193 GLY A O 1
ATOM 1514 N N . SER A 1 194 ? -20.387 -16.021 37.125 1.00 44.72 194 SER A N 1
ATOM 1515 C CA . SER A 1 194 ? -21.545 -15.611 36.322 1.00 44.72 194 SER A CA 1
ATOM 1516 C C . SER A 1 194 ? -21.607 -16.260 34.937 1.00 44.72 194 SER A C 1
ATOM 1518 O O . SER A 1 194 ? -21.891 -15.567 33.978 1.00 44.72 194 SER A O 1
ATOM 1520 N N . ASP A 1 195 ? -21.422 -17.581 34.829 1.00 44.38 195 ASP A N 1
ATOM 1521 C CA . ASP A 1 195 ? -21.732 -18.324 33.586 1.00 44.38 195 ASP A CA 1
ATOM 1522 C C . ASP A 1 195 ? -22.526 -19.616 33.863 1.00 44.38 195 ASP A C 1
ATOM 1524 O O . ASP A 1 195 ? -22.442 -20.611 33.146 1.00 44.38 195 ASP A O 1
ATOM 1528 N N . LYS A 1 196 ? -23.331 -19.619 34.932 1.00 41.91 196 LYS A N 1
ATOM 1529 C CA . LYS A 1 196 ? -24.239 -20.725 35.274 1.00 41.91 196 LYS A CA 1
ATOM 1530 C C . LYS A 1 196 ? -25.693 -20.374 34.935 1.00 41.91 196 LYS A C 1
ATOM 1532 O O . LYS A 1 196 ? -26.580 -20.589 35.747 1.00 41.91 196 LYS A O 1
ATOM 1537 N N . TRP A 1 197 ? -25.928 -19.830 33.739 1.00 44.94 197 TRP A N 1
ATOM 1538 C CA . TRP A 1 197 ? -27.281 -19.562 33.220 1.00 44.94 197 TRP A CA 1
ATOM 1539 C C . TRP A 1 197 ? -27.572 -20.184 31.845 1.00 44.94 197 TRP A C 1
ATOM 1541 O O . TRP A 1 197 ? -28.654 -19.978 31.319 1.00 44.94 197 TRP A O 1
ATOM 1551 N N . GLN A 1 198 ? -26.678 -21.007 31.278 1.00 46.91 198 GLN A N 1
ATOM 1552 C CA . GLN A 1 198 ? -26.909 -21.629 29.957 1.00 46.91 198 GLN A CA 1
ATOM 1553 C C . GLN A 1 198 ? -27.292 -23.120 29.961 1.00 46.91 198 GLN A C 1
ATOM 1555 O O . GLN A 1 198 ? -27.615 -23.651 28.905 1.00 46.91 198 GLN A O 1
ATOM 1560 N N . ASN A 1 199 ? -27.333 -23.804 31.112 1.00 43.72 199 ASN A N 1
ATOM 1561 C CA . ASN A 1 199 ? -27.542 -25.265 31.141 1.00 43.72 199 ASN A CA 1
ATOM 1562 C C . ASN A 1 199 ? -28.919 -25.753 31.622 1.00 43.72 199 ASN A C 1
ATOM 1564 O O . ASN A 1 199 ? -29.085 -26.959 31.780 1.00 43.72 199 ASN A O 1
ATOM 1568 N N . ASN A 1 200 ? -29.914 -24.878 31.818 1.00 43.62 200 ASN A N 1
ATOM 1569 C CA . ASN A 1 200 ? -31.236 -25.302 32.315 1.00 43.62 200 ASN A CA 1
ATOM 1570 C C . ASN A 1 200 ? -32.410 -25.173 31.324 1.00 43.62 200 ASN A C 1
ATOM 1572 O O . ASN A 1 200 ? -33.516 -25.576 31.668 1.00 43.62 200 ASN A O 1
ATOM 1576 N N . GLU A 1 201 ? -32.195 -24.712 30.086 1.00 47.16 201 GLU A N 1
ATOM 1577 C CA . GLU A 1 201 ? -33.271 -24.606 29.075 1.00 47.16 201 GLU A CA 1
ATOM 1578 C C . GLU A 1 201 ? -33.324 -25.762 28.057 1.00 47.16 201 GLU A C 1
ATOM 1580 O O . GLU A 1 201 ? -34.241 -25.829 27.246 1.00 47.16 201 GLU A O 1
ATOM 1585 N N . SER A 1 202 ? -32.403 -26.733 28.107 1.00 52.44 202 SER A N 1
ATOM 1586 C CA . SER A 1 202 ? -32.352 -27.824 27.108 1.00 52.44 202 SER A CA 1
ATOM 1587 C C . SER A 1 202 ? -33.048 -29.134 27.513 1.00 52.44 202 SER A C 1
ATOM 1589 O O . SER A 1 202 ? -33.008 -30.094 26.746 1.00 52.44 202 SER A O 1
ATOM 1591 N N . ALA A 1 203 ? -33.695 -29.217 28.684 1.00 49.16 203 ALA A N 1
ATOM 1592 C CA . ALA A 1 203 ? -34.191 -30.498 29.211 1.00 49.16 203 ALA A CA 1
ATOM 1593 C C . ALA A 1 203 ? -35.722 -30.682 29.248 1.00 49.16 203 ALA A C 1
ATOM 1595 O O . ALA A 1 203 ? -36.157 -31.782 29.578 1.00 49.16 203 ALA A O 1
ATOM 1596 N N . HIS A 1 204 ? -36.551 -29.686 28.890 1.00 47.81 204 HIS A N 1
ATOM 1597 C CA . HIS A 1 204 ? -38.006 -29.789 29.129 1.00 47.81 204 HIS A CA 1
ATOM 1598 C C . HIS A 1 204 ? -38.961 -29.682 27.928 1.00 47.81 204 HIS A C 1
ATOM 1600 O O . HIS A 1 204 ? -40.171 -29.676 28.134 1.00 47.81 204 HIS A O 1
ATOM 1606 N N . HIS A 1 205 ? -38.481 -29.723 26.681 1.00 46.88 205 HIS A N 1
ATOM 1607 C CA . HIS A 1 205 ? -39.364 -29.800 25.504 1.00 46.88 205 HIS A CA 1
ATOM 1608 C C . HIS A 1 205 ? -39.012 -30.965 24.574 1.00 46.88 205 HIS A C 1
ATOM 1610 O O . HIS A 1 205 ? -38.552 -30.803 23.447 1.00 46.88 205 HIS A O 1
ATOM 1616 N N . ARG A 1 206 ? -39.284 -32.185 25.041 1.00 48.88 206 ARG A N 1
ATOM 1617 C CA . ARG A 1 206 ? -39.485 -33.341 24.163 1.00 48.88 206 ARG A CA 1
ATOM 1618 C C . ARG A 1 206 ? -40.590 -34.204 24.758 1.00 48.88 206 ARG A C 1
ATOM 1620 O O . ARG A 1 206 ? -40.298 -34.993 25.644 1.00 48.88 206 ARG A O 1
ATOM 1627 N N . SER A 1 207 ? -41.835 -34.011 24.309 1.00 50.94 207 SER A N 1
ATOM 1628 C CA . SER A 1 207 ? -42.932 -35.004 24.314 1.00 50.94 207 SER A CA 1
ATOM 1629 C C . SER A 1 207 ? -44.246 -34.375 23.832 1.00 50.94 207 SER A C 1
ATOM 1631 O O . SER A 1 207 ? -45.055 -33.977 24.657 1.00 50.94 207 SER A O 1
ATOM 1633 N N . GLN A 1 208 ? -44.496 -34.325 22.522 1.00 51.22 208 GLN A N 1
ATOM 1634 C CA . GLN A 1 208 ? -45.849 -34.570 21.999 1.00 51.22 208 GLN A CA 1
ATOM 1635 C C . GLN A 1 208 ? -45.754 -35.204 20.600 1.00 51.22 208 GLN A C 1
ATOM 1637 O O . GLN A 1 208 ? -45.201 -34.587 19.689 1.00 51.22 208 GLN A O 1
ATOM 1642 N N . PRO A 1 209 ? -46.263 -36.434 20.416 1.00 46.72 209 PRO A N 1
ATOM 1643 C CA . PRO A 1 209 ? -46.458 -37.036 19.107 1.00 46.72 209 PRO A CA 1
ATOM 1644 C C . PRO A 1 209 ? -47.834 -36.631 18.561 1.00 46.72 209 PRO A C 1
ATOM 1646 O O . PRO A 1 209 ? -48.858 -36.950 19.162 1.00 46.72 209 PRO A O 1
ATOM 1649 N N . CYS A 1 210 ? -47.880 -35.964 17.407 1.00 48.53 210 CYS A N 1
ATOM 1650 C CA . CYS A 1 210 ? -49.115 -35.868 16.628 1.00 48.53 210 CYS A CA 1
ATOM 1651 C C . CYS A 1 210 ? -49.158 -37.007 15.610 1.00 48.53 210 CYS A C 1
ATOM 1653 O O . CYS A 1 210 ? -48.520 -36.975 14.558 1.00 48.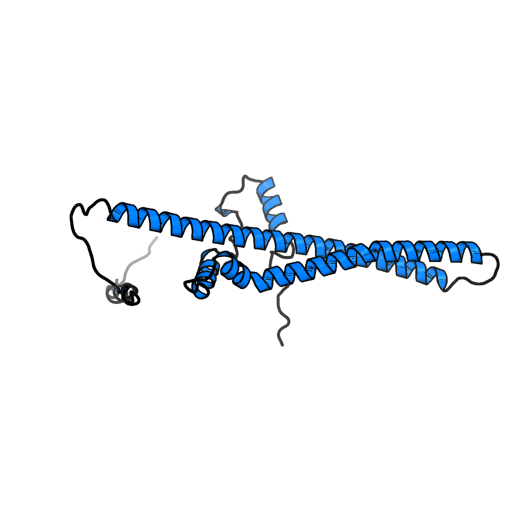53 210 CYS A O 1
ATOM 1655 N N . HIS A 1 211 ? -49.920 -38.030 15.987 1.00 45.72 211 HIS A N 1
ATOM 1656 C CA . HIS A 1 211 ? -50.498 -39.023 15.098 1.00 45.72 211 HIS A CA 1
ATOM 1657 C C . HIS A 1 211 ? -51.339 -38.331 14.007 1.00 45.72 211 HIS A C 1
ATOM 1659 O O . HIS A 1 211 ? -52.266 -37.591 14.309 1.00 45.72 211 HIS A O 1
ATOM 1665 N N . GLN A 1 212 ? -50.983 -38.625 12.758 1.00 46.88 212 GLN A N 1
ATOM 1666 C CA . GLN A 1 212 ? -51.829 -39.284 11.757 1.00 46.88 212 GLN A CA 1
ATOM 1667 C C . GLN A 1 212 ? -53.158 -38.639 11.304 1.00 46.88 212 GLN A C 1
ATOM 1669 O O . GLN A 1 212 ? -54.076 -38.403 12.079 1.00 46.88 212 GLN A O 1
ATOM 1674 N N . ASP A 1 213 ? -53.285 -38.641 9.969 1.00 44.66 213 ASP A N 1
ATOM 1675 C CA . ASP A 1 213 ? -54.491 -38.989 9.199 1.00 44.66 213 ASP A CA 1
ATOM 1676 C C . ASP A 1 213 ? -55.376 -37.830 8.682 1.00 44.66 213 ASP A C 1
ATOM 1678 O O . ASP A 1 213 ? -56.206 -37.291 9.405 1.00 44.66 213 ASP A O 1
ATOM 1682 N N . ARG A 1 214 ? -55.296 -37.531 7.369 1.00 45.50 214 ARG A N 1
ATOM 1683 C CA . ARG A 1 214 ? -56.346 -37.858 6.366 1.00 45.50 214 ARG A CA 1
ATOM 1684 C C . ARG A 1 214 ? -56.350 -36.968 5.109 1.00 45.50 214 ARG A C 1
ATOM 1686 O O . ARG A 1 214 ? -56.570 -35.770 5.180 1.00 45.50 214 ARG A O 1
ATOM 1693 N N . ARG A 1 215 ? -56.335 -37.681 3.973 1.00 46.78 215 ARG A N 1
ATOM 1694 C CA . ARG A 1 215 ? -57.222 -37.548 2.792 1.00 46.78 215 ARG A CA 1
ATOM 1695 C C . ARG A 1 215 ? -57.109 -36.318 1.874 1.00 46.78 215 ARG A C 1
ATOM 1697 O O . ARG A 1 215 ? -57.665 -35.263 2.139 1.00 46.78 215 ARG A O 1
ATOM 1704 N N . LEU A 1 216 ? -56.575 -36.598 0.679 1.00 47.19 216 LEU A N 1
ATOM 1705 C CA . LEU A 1 216 ? -57.171 -36.220 -0.618 1.00 47.19 216 LEU A CA 1
ATOM 1706 C C . LEU A 1 216 ? -58.649 -36.680 -0.671 1.00 47.19 216 LEU A C 1
ATOM 1708 O O . LEU A 1 216 ? -58.949 -37.740 -0.106 1.00 47.19 216 LEU A O 1
ATOM 1712 N N . PRO A 1 217 ? -59.571 -35.953 -1.334 1.00 62.03 217 PRO A N 1
ATOM 1713 C CA . PRO A 1 217 ? -59.691 -36.050 -2.799 1.00 62.03 217 PRO A CA 1
ATOM 1714 C C . PRO A 1 217 ? -60.162 -34.764 -3.511 1.00 62.03 217 PRO A C 1
ATOM 1716 O O . PRO A 1 217 ? -60.732 -33.871 -2.887 1.00 62.03 217 PRO A O 1
ATOM 1719 N N . GLY A 1 218 ? -59.992 -34.737 -4.838 1.00 54.81 218 GLY A N 1
ATOM 1720 C CA . GLY A 1 218 ? -60.623 -33.775 -5.748 1.00 54.81 218 GLY A CA 1
ATOM 1721 C C . GLY A 1 218 ? -59.694 -33.324 -6.852 1.00 54.81 218 GLY A C 1
ATOM 1722 O O . GLY A 1 218 ? -59.224 -32.175 -6.745 1.00 54.81 218 GLY A O 1
#

Radius of gyration: 32.63 Å; chains: 1; bounding box: 95×50×94 Å

pLDDT: mean 71.85, std 18.4, range [36.75, 94.75]

Secondary structure (DSSP, 8-state):
------S--HHHH-HHHHHHHHHHHHSPPPGGGSPPPPGGG-HHHHHHHHHHH--TTS-HHHHHHHHSHHHHHHHHHHHHHHHHHHHHHHHHHHHHHHHHHHHHHHTTSS--HHHHHHHHHHHHHHHHHHHHHHHHHHHHHHHHHHHHHHHHHHHHHHHHHHHHHHHHHHHHTTS---------------------SSSSSSSS--------------